Protein AF-A0A7L3HFJ6-F1 (afdb_monomer)

Mean predicted aligned error: 21.35 Å

Foldseek 3Di:
DVVVVVVVVVVVVVVVVPDDDDPPDDDDDDDDDDDDDDDDDDDDDDDPVVVVVVVVVVVVVVPDPDDDDDDPVVVVVVVVVVVVVVVVVVVVVVPPPCVPPPPPDPPDPDPDDVDPADWDADPQPRDTHHPVCVVVVLVVSLVVCCVVALQVSLLCQQVPVDPDPVLSVQLVVVVVVLVVCCVVCVVDCVSVDDDCPDPSCVVRQVVTPSSVSNCVSVPDDDDDDDDPDD

Structure (mmCIF, N/CA/C/O backbone):
data_AF-A0A7L3HFJ6-F1
#
_entry.id   AF-A0A7L3HFJ6-F1
#
loop_
_atom_site.group_PDB
_atom_site.id
_atom_site.type_symbol
_atom_site.label_atom_id
_atom_site.label_alt_id
_atom_site.label_comp_id
_atom_site.label_asym_id
_atom_site.label_entity_id
_atom_site.label_seq_id
_atom_site.pdbx_PDB_ins_code
_atom_site.Cartn_x
_atom_site.Cartn_y
_atom_site.Cartn_z
_atom_site.occupancy
_atom_site.B_iso_or_equiv
_atom_site.auth_seq_id
_atom_site.auth_comp_id
_atom_site.auth_asym_id
_atom_site.auth_atom_id
_atom_site.pdbx_PDB_model_num
ATOM 1 N N . MET A 1 1 ? -15.388 40.612 7.370 1.00 56.28 1 MET A N 1
ATOM 2 C CA . MET A 1 1 ? -14.838 40.812 8.735 1.00 56.28 1 MET A CA 1
ATOM 3 C C . MET A 1 1 ? -13.688 39.876 9.119 1.00 56.28 1 MET A C 1
ATOM 5 O O . MET A 1 1 ? -12.740 40.365 9.711 1.00 56.28 1 MET A O 1
ATOM 9 N N . ARG A 1 2 ? -13.690 38.569 8.796 1.00 65.19 2 ARG A N 1
ATOM 10 C CA . ARG A 1 2 ? -12.604 37.646 9.220 1.00 65.19 2 ARG A CA 1
ATOM 11 C C . ARG A 1 2 ? -11.197 38.012 8.710 1.00 65.19 2 ARG A C 1
ATOM 13 O O . ARG A 1 2 ? -10.230 37.793 9.428 1.00 65.19 2 ARG A O 1
ATOM 20 N N . LYS A 1 3 ? -11.095 38.602 7.513 1.00 72.69 3 LYS A N 1
ATOM 21 C CA . LYS A 1 3 ? -9.818 39.033 6.910 1.00 72.69 3 LYS A CA 1
ATOM 22 C C . LYS A 1 3 ? -9.154 40.191 7.677 1.00 72.69 3 LYS A C 1
ATOM 24 O O . LYS A 1 3 ? -7.954 40.157 7.902 1.00 72.69 3 LYS A O 1
ATOM 29 N N . PHE A 1 4 ? -9.953 41.119 8.206 1.00 75.06 4 PHE A N 1
ATOM 30 C CA . PHE A 1 4 ? -9.471 42.279 8.966 1.00 75.06 4 PHE A CA 1
ATOM 31 C C . PHE A 1 4 ? -8.759 41.877 10.272 1.00 75.06 4 PHE A C 1
ATOM 33 O O . PHE A 1 4 ? -7.686 42.372 10.599 1.00 75.06 4 PHE A O 1
ATOM 40 N N . PHE A 1 5 ? -9.305 40.894 10.995 1.00 75.94 5 PHE A N 1
ATOM 41 C CA . PHE A 1 5 ? -8.673 40.384 12.217 1.00 75.94 5 PHE A CA 1
ATOM 42 C C . PHE A 1 5 ? -7.403 39.563 11.952 1.00 75.94 5 PHE A C 1
ATOM 44 O O . PHE A 1 5 ? -6.566 39.436 12.846 1.00 75.94 5 PHE A O 1
ATOM 51 N N . GLN A 1 6 ? -7.252 38.986 10.756 1.00 78.62 6 GLN A N 1
ATOM 52 C CA . GLN A 1 6 ? -6.022 38.284 10.381 1.00 78.62 6 GLN A CA 1
ATOM 53 C C . GLN A 1 6 ? -4.886 39.271 10.100 1.00 78.62 6 GLN A C 1
ATOM 55 O O . GLN A 1 6 ? -3.777 39.043 10.577 1.00 78.62 6 GLN A O 1
ATOM 60 N N . GLU A 1 7 ? -5.172 40.387 9.426 1.00 80.38 7 GLU A N 1
ATOM 61 C CA . GLU A 1 7 ? -4.192 41.450 9.163 1.00 80.38 7 GLU A CA 1
ATOM 62 C C . GLU A 1 7 ? -3.684 42.095 10.458 1.00 80.38 7 GLU A C 1
ATOM 64 O O . GLU A 1 7 ? -2.474 42.195 10.654 1.00 80.38 7 GLU A O 1
ATOM 69 N N . ILE A 1 8 ? -4.573 42.406 11.410 1.00 82.19 8 ILE A N 1
ATOM 70 C CA . ILE A 1 8 ? -4.167 42.950 12.720 1.00 82.19 8 ILE A CA 1
ATOM 71 C C . ILE A 1 8 ? -3.274 41.960 13.479 1.00 82.19 8 ILE A C 1
ATOM 73 O O . ILE A 1 8 ? -2.266 42.352 14.064 1.00 82.19 8 ILE A O 1
ATOM 77 N N . LYS A 1 9 ? -3.607 40.661 13.463 1.00 80.12 9 LYS A N 1
ATOM 78 C CA . LYS A 1 9 ? -2.782 39.633 14.119 1.00 80.12 9 LYS A CA 1
ATOM 79 C C . LYS A 1 9 ? -1.409 39.479 13.465 1.00 80.12 9 LYS A C 1
ATOM 81 O O . LYS A 1 9 ? -0.457 39.157 14.171 1.00 80.12 9 LYS A O 1
ATOM 86 N N . ALA A 1 10 ? -1.301 39.662 12.152 1.00 77.19 10 ALA A N 1
ATOM 87 C CA . ALA A 1 10 ? -0.022 39.607 11.450 1.00 77.19 10 ALA A CA 1
ATOM 88 C C . ALA A 1 10 ? 0.851 40.829 11.779 1.00 77.19 10 ALA A C 1
ATOM 90 O O . ALA A 1 10 ? 2.028 40.664 12.098 1.00 77.19 10 ALA A O 1
ATOM 91 N N . ASP A 1 11 ? 0.259 42.024 11.799 1.00 74.69 11 ASP A N 1
ATOM 92 C CA . ASP A 1 11 ? 0.967 43.277 12.080 1.00 74.69 11 ASP A CA 1
ATOM 93 C C . ASP A 1 11 ? 1.468 43.352 13.536 1.00 74.69 11 ASP A C 1
ATOM 95 O O . ASP A 1 11 ? 2.583 43.799 13.810 1.00 74.69 11 ASP A O 1
ATOM 99 N N . LEU A 1 12 ? 0.695 42.809 14.486 1.00 75.38 12 LEU A N 1
ATOM 100 C CA . LEU A 1 12 ? 1.106 42.708 15.891 1.00 75.38 12 LEU A CA 1
ATOM 101 C C . LEU A 1 12 ? 2.298 41.752 16.066 1.00 75.38 12 LEU A C 1
ATOM 103 O O . LEU A 1 12 ? 3.242 42.073 16.782 1.00 75.38 12 LEU A O 1
ATOM 107 N N . LYS A 1 13 ? 2.308 40.616 15.352 1.00 75.25 13 LYS A N 1
ATOM 108 C CA . LYS A 1 13 ? 3.432 39.661 15.372 1.00 75.25 13 LYS A CA 1
ATOM 109 C C . LYS A 1 13 ? 4.703 40.247 14.759 1.00 75.25 13 LYS A C 1
ATOM 111 O O . LYS A 1 13 ? 5.782 40.019 15.297 1.00 75.25 13 LYS A O 1
ATOM 116 N N . PHE A 1 14 ? 4.583 41.016 13.676 1.00 68.25 14 PHE A N 1
ATOM 117 C CA . PHE A 1 14 ? 5.729 41.674 13.044 1.00 68.25 14 PHE A CA 1
ATOM 118 C C . PHE A 1 14 ? 6.353 42.743 13.946 1.00 68.25 14 PHE A C 1
ATOM 120 O O . PHE A 1 14 ? 7.574 42.831 14.032 1.00 68.25 14 PHE A O 1
ATOM 127 N N . LYS A 1 15 ? 5.536 43.510 14.680 1.00 72.19 15 LYS A N 1
ATOM 128 C CA . LYS A 1 15 ? 6.034 44.519 15.629 1.00 72.19 15 LYS A CA 1
ATOM 129 C C . LYS A 1 15 ? 6.697 43.903 16.863 1.00 72.19 15 LYS A C 1
ATOM 131 O O . LYS A 1 15 ? 7.692 44.440 17.339 1.00 72.19 15 LYS A O 1
ATOM 136 N N . THR A 1 16 ? 6.194 42.773 17.367 1.00 71.12 16 THR A N 1
ATOM 137 C CA . THR A 1 16 ? 6.813 42.062 18.503 1.00 71.12 16 THR A CA 1
ATOM 138 C C . THR A 1 16 ? 8.133 41.379 18.129 1.00 71.12 16 THR A C 1
ATOM 140 O O . THR A 1 16 ? 8.990 41.210 18.990 1.00 71.12 16 THR A O 1
ATOM 143 N N . ALA A 1 17 ? 8.328 41.011 16.859 1.00 65.88 17 ALA A N 1
ATOM 144 C CA . ALA A 1 17 ? 9.508 40.276 16.399 1.00 65.88 17 ALA A CA 1
ATOM 145 C C . ALA A 1 17 ? 10.802 41.117 16.293 1.00 65.88 17 ALA A C 1
ATOM 147 O O . ALA A 1 17 ? 11.862 40.557 16.024 1.00 65.88 17 ALA A O 1
ATOM 148 N N . GLY A 1 18 ? 10.742 42.430 16.545 1.00 71.81 18 GLY A N 1
ATOM 149 C CA . GLY A 1 18 ? 11.903 43.323 16.467 1.00 71.81 18 GLY A CA 1
ATOM 150 C C . GLY A 1 18 ? 12.341 43.634 15.024 1.00 71.81 18 GLY A C 1
ATOM 151 O O . G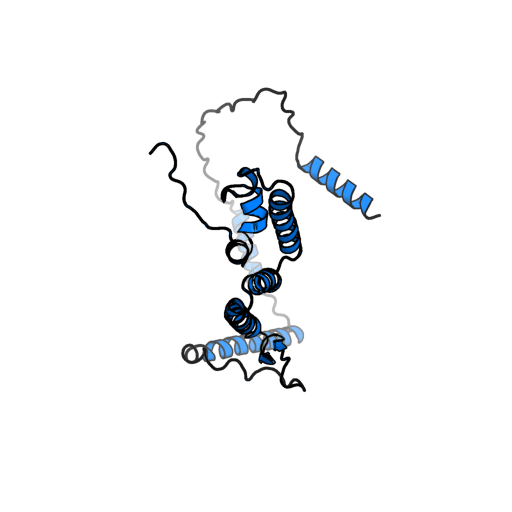LY A 1 18 ? 11.856 43.018 14.073 1.00 71.81 18 GLY A O 1
ATOM 152 N N . PRO A 1 19 ? 13.216 44.636 14.817 1.00 71.94 19 PRO A N 1
ATOM 153 C CA . PRO A 1 19 ? 13.635 45.039 13.476 1.00 71.94 19 PRO A CA 1
ATOM 154 C C . PRO A 1 19 ? 14.432 43.914 12.798 1.00 71.94 19 PRO A C 1
ATOM 156 O O . PRO A 1 19 ? 15.469 43.483 13.296 1.00 71.94 19 PRO A O 1
ATOM 159 N N . GLY A 1 20 ? 13.925 43.427 11.662 1.00 63.88 20 GLY A N 1
ATOM 160 C CA . GLY A 1 20 ? 14.527 42.326 10.910 1.00 63.88 20 GLY A CA 1
ATOM 161 C C . GLY A 1 20 ? 15.884 42.687 10.302 1.00 63.88 20 GLY A C 1
ATOM 162 O O . GLY A 1 20 ? 16.063 43.764 9.735 1.00 63.88 20 GLY A O 1
ATOM 163 N N . GLN A 1 21 ? 16.827 41.752 10.388 1.00 65.88 21 GLN A N 1
ATOM 164 C CA . GLN A 1 21 ? 18.178 41.868 9.844 1.00 65.88 21 GLN A CA 1
ATOM 165 C C . GLN A 1 21 ? 18.215 41.355 8.396 1.00 65.88 21 GLN A C 1
ATOM 167 O O . GLN A 1 21 ? 17.748 40.253 8.107 1.00 65.88 21 GLN A O 1
ATOM 172 N N . LYS A 1 22 ? 18.744 42.158 7.464 1.00 67.00 22 LYS A N 1
ATOM 173 C CA . LYS A 1 22 ? 18.873 41.790 6.043 1.00 67.00 22 LYS A CA 1
ATOM 174 C C . LYS A 1 22 ? 20.203 41.065 5.804 1.00 67.00 22 LYS A C 1
ATOM 176 O O . LYS A 1 22 ? 21.230 41.465 6.339 1.00 67.00 22 LYS A O 1
ATOM 181 N N . LEU A 1 23 ? 20.195 40.039 4.950 1.00 54.91 23 LEU A N 1
ATOM 182 C CA . LEU A 1 23 ? 21.342 39.163 4.630 1.00 54.91 23 LEU A CA 1
ATOM 183 C C . LEU A 1 23 ? 22.520 39.851 3.897 1.00 54.91 23 LEU A C 1
ATOM 185 O O . LEU A 1 23 ? 23.450 39.177 3.468 1.00 54.91 23 LEU A O 1
ATOM 189 N N . SER A 1 24 ? 22.492 41.175 3.740 1.00 53.16 24 SER A N 1
ATOM 190 C CA . SER A 1 24 ? 23.540 41.978 3.097 1.00 53.16 24 SER A CA 1
ATOM 191 C C . SER A 1 24 ? 24.430 42.743 4.089 1.00 53.16 24 SER A C 1
ATOM 193 O O . SER A 1 24 ? 25.261 43.538 3.659 1.00 53.16 24 SER A O 1
ATOM 195 N N . GLU A 1 25 ? 24.275 42.534 5.400 1.00 50.72 25 GLU A N 1
ATOM 196 C CA . GLU A 1 25 ? 25.129 43.153 6.424 1.00 50.72 25 GLU A CA 1
ATOM 197 C C . GLU A 1 25 ? 26.132 42.136 7.006 1.00 50.72 25 GLU A C 1
ATOM 199 O O . GLU A 1 25 ? 25.727 41.038 7.399 1.00 50.72 25 GLU A O 1
ATOM 204 N N . PRO A 1 26 ? 27.439 42.460 7.093 1.00 49.97 26 PRO A N 1
ATOM 205 C CA . PRO A 1 26 ? 28.424 41.559 7.678 1.00 49.97 26 PRO A CA 1
ATOM 206 C C . PRO A 1 26 ? 28.238 41.429 9.198 1.00 49.97 26 PRO A C 1
ATOM 208 O O . PRO A 1 26 ? 28.070 42.411 9.922 1.00 49.97 26 PRO A O 1
ATOM 211 N N . SER A 1 27 ? 28.294 40.179 9.664 1.00 46.06 27 SER A N 1
ATOM 212 C CA . SER A 1 27 ? 28.157 39.741 11.057 1.00 46.06 27 SER A CA 1
ATOM 213 C C . SER A 1 27 ? 29.002 40.571 12.034 1.00 46.06 27 SER A C 1
ATOM 215 O O . SER A 1 27 ? 30.229 40.632 11.933 1.00 46.06 27 SER A O 1
ATOM 217 N N . ARG A 1 28 ? 28.345 41.208 13.011 1.00 48.66 28 ARG A N 1
ATOM 218 C CA . ARG A 1 28 ? 29.009 41.944 14.093 1.00 48.66 28 ARG A CA 1
ATOM 219 C C . ARG A 1 28 ? 29.502 40.939 15.136 1.00 48.66 28 ARG A C 1
ATOM 221 O O . ARG A 1 28 ? 28.704 40.355 15.863 1.00 48.66 28 ARG A O 1
ATOM 228 N N . ALA A 1 29 ? 30.818 40.747 15.193 1.00 44.41 29 ALA A N 1
ATOM 229 C CA . ALA A 1 29 ? 31.479 39.848 16.135 1.00 44.41 29 ALA A CA 1
ATOM 230 C C . ALA A 1 29 ? 31.168 40.206 17.610 1.00 44.41 29 ALA A C 1
ATOM 232 O O . ALA A 1 29 ? 31.110 41.399 17.947 1.00 44.41 29 ALA A O 1
ATOM 233 N N . PRO A 1 30 ? 31.012 39.216 18.512 1.00 41.22 30 PRO A N 1
ATOM 234 C CA . PRO A 1 30 ? 30.841 39.464 19.940 1.00 41.22 30 PRO A CA 1
ATOM 235 C C . PRO A 1 30 ? 32.135 40.026 20.538 1.00 41.22 30 PRO A C 1
ATOM 237 O O . PRO A 1 30 ? 33.178 39.379 20.508 1.00 41.22 30 PRO A O 1
ATOM 240 N N . LYS A 1 31 ? 32.074 41.238 21.100 1.00 42.19 31 LYS A N 1
ATOM 241 C CA . LYS A 1 31 ? 33.132 41.758 21.973 1.00 42.19 31 LYS A CA 1
ATOM 242 C C . LYS A 1 31 ? 32.921 41.202 23.379 1.00 42.19 31 LYS A C 1
ATOM 244 O O . LYS A 1 31 ? 31.983 41.613 24.063 1.00 42.19 31 LYS A O 1
ATOM 249 N N . GLU A 1 32 ? 33.809 40.307 23.800 1.00 36.69 32 GLU A N 1
ATOM 250 C CA . GLU A 1 32 ? 34.038 39.995 25.210 1.00 36.69 32 GLU A CA 1
ATOM 251 C C . GLU A 1 32 ? 34.361 41.289 25.968 1.00 36.69 32 GLU A C 1
ATOM 253 O O . GLU A 1 32 ? 35.222 42.074 25.561 1.00 36.69 32 GLU A O 1
ATOM 258 N N . LYS A 1 33 ? 33.647 41.535 27.069 1.00 45.81 33 LYS A N 1
ATOM 259 C CA . LYS A 1 33 ? 34.043 42.528 28.069 1.00 45.81 33 LYS A CA 1
ATOM 260 C C . LYS A 1 33 ? 34.629 41.791 29.276 1.00 45.81 33 LYS A C 1
ATOM 262 O O . LYS A 1 33 ? 34.007 40.832 29.735 1.00 45.81 33 LYS A O 1
ATOM 267 N N . PRO A 1 34 ? 35.786 42.227 29.799 1.00 41.53 34 PRO A N 1
ATOM 268 C CA . PRO A 1 34 ? 36.444 41.578 30.922 1.00 41.53 34 PRO A CA 1
ATOM 269 C C . PRO A 1 34 ? 35.691 41.776 32.244 1.00 41.53 34 PRO A C 1
ATOM 271 O O . PRO A 1 34 ? 35.031 42.789 32.484 1.00 41.53 34 PRO A O 1
ATOM 274 N N . LYS A 1 35 ? 35.829 40.756 33.092 1.00 37.03 35 LYS A N 1
ATOM 275 C CA . LYS A 1 35 ? 35.344 40.620 34.469 1.00 37.03 35 LYS A CA 1
ATOM 276 C C . LYS A 1 35 ? 35.913 41.754 35.336 1.00 37.03 35 LYS A C 1
ATOM 278 O O . LYS A 1 35 ? 37.128 41.866 35.461 1.00 37.03 35 LYS A O 1
ATOM 283 N N . ALA A 1 36 ? 35.047 42.564 35.943 1.00 41.03 36 ALA A N 1
ATOM 284 C CA . ALA A 1 36 ? 35.421 43.489 37.010 1.00 41.03 36 ALA A CA 1
ATOM 285 C C . ALA A 1 36 ? 34.840 42.976 38.334 1.00 41.03 36 ALA A C 1
ATOM 287 O O . ALA A 1 36 ? 33.625 42.833 38.477 1.00 41.03 36 ALA A O 1
ATOM 288 N N . GLU A 1 37 ? 35.728 42.671 39.277 1.00 38.53 37 GLU A N 1
ATOM 289 C CA . GLU A 1 37 ? 35.411 42.421 40.679 1.00 38.53 37 GLU A CA 1
ATOM 290 C C . GLU A 1 37 ? 34.931 43.720 41.339 1.00 38.53 37 GLU A C 1
ATOM 292 O O . GLU A 1 37 ? 35.638 44.725 41.333 1.00 38.53 37 GLU A O 1
ATOM 297 N N . LEU A 1 38 ? 33.750 43.698 41.960 1.00 45.59 38 LEU A N 1
ATOM 298 C CA . LEU A 1 38 ? 33.406 44.644 43.019 1.00 45.59 38 LEU A CA 1
ATOM 299 C C . LEU A 1 38 ? 32.695 43.902 44.154 1.00 45.59 38 LEU A C 1
ATOM 301 O O . LEU A 1 38 ? 31.693 43.218 43.953 1.00 45.59 38 LEU A O 1
ATOM 305 N N . ALA A 1 39 ? 33.277 44.032 45.344 1.00 48.56 39 ALA A N 1
ATOM 306 C CA . ALA A 1 39 ? 32.911 43.351 46.576 1.00 48.56 39 ALA A CA 1
ATOM 307 C C . ALA A 1 39 ? 31.452 43.608 47.025 1.00 48.56 39 ALA A C 1
ATOM 309 O O . ALA A 1 39 ? 30.926 44.710 46.829 1.00 48.56 39 ALA A O 1
ATOM 310 N N . PRO A 1 40 ? 30.795 42.635 47.687 1.00 47.34 40 PRO A N 1
ATOM 311 C CA . PRO A 1 40 ? 29.456 42.818 48.238 1.00 47.34 40 PRO A CA 1
ATOM 312 C C . PRO A 1 40 ? 29.491 43.734 49.471 1.00 47.34 40 PRO A C 1
ATOM 314 O O . PRO A 1 40 ? 30.107 43.414 50.487 1.00 47.34 40 PRO A O 1
ATOM 317 N N . LYS A 1 41 ? 28.795 44.877 49.404 1.00 56.72 41 LYS A N 1
ATOM 318 C CA . LYS A 1 41 ? 28.540 45.732 50.575 1.00 56.72 41 LYS A CA 1
ATOM 319 C C . LYS A 1 41 ? 27.590 45.015 51.555 1.00 56.72 41 LYS A C 1
ATOM 321 O O . LYS A 1 41 ? 26.546 44.525 51.114 1.00 56.72 41 LYS A O 1
ATOM 326 N N . PRO A 1 42 ? 27.900 44.964 52.863 1.00 56.84 42 PRO A N 1
ATOM 327 C CA . PRO A 1 42 ? 27.036 44.338 53.862 1.00 56.84 42 PRO A CA 1
ATOM 328 C C . PRO A 1 42 ? 25.715 45.108 54.024 1.00 56.84 42 PRO A C 1
ATOM 330 O O . PRO A 1 42 ? 25.690 46.339 54.067 1.00 56.84 42 PRO A O 1
ATOM 333 N N . ARG A 1 43 ? 24.603 44.364 54.086 1.00 56.72 43 ARG A N 1
ATOM 334 C CA . ARG A 1 43 ? 23.239 44.889 54.257 1.00 56.72 43 ARG A CA 1
ATOM 335 C C . ARG A 1 43 ? 23.078 45.436 55.681 1.00 56.72 43 ARG A C 1
ATOM 337 O O . ARG A 1 43 ? 23.364 44.724 56.638 1.00 56.72 43 ARG A O 1
ATOM 344 N N . GLN A 1 44 ? 22.632 46.685 55.814 1.00 64.12 44 GLN A N 1
ATOM 345 C CA . GLN A 1 44 ? 22.335 47.304 57.111 1.00 64.12 44 GLN A CA 1
ATOM 346 C C . GLN A 1 44 ? 21.122 46.623 57.764 1.00 64.12 44 GLN A C 1
ATOM 348 O O . GLN A 1 44 ? 20.150 46.293 57.082 1.00 64.12 44 GLN A O 1
ATOM 353 N N . ALA A 1 45 ? 21.199 46.391 59.075 1.00 65.75 45 ALA A N 1
ATOM 354 C CA . ALA A 1 45 ? 20.115 45.797 59.848 1.00 65.75 45 ALA A CA 1
ATOM 355 C C . ALA A 1 45 ? 18.900 46.750 59.924 1.00 65.75 45 ALA A C 1
ATOM 357 O O . ALA A 1 45 ? 19.086 47.968 59.941 1.00 65.75 45 ALA A O 1
ATOM 358 N N . PRO A 1 46 ? 17.663 46.216 59.959 1.00 66.38 46 PRO A N 1
ATOM 359 C CA . PRO A 1 46 ? 16.445 47.018 60.009 1.00 66.38 46 PRO A CA 1
ATOM 360 C C . PRO A 1 46 ? 16.400 47.886 61.271 1.00 66.38 46 PRO A C 1
ATOM 362 O O . PRO A 1 46 ? 16.630 47.399 62.378 1.00 66.38 46 PRO A O 1
ATOM 365 N N . THR A 1 47 ? 16.094 49.167 61.076 1.00 72.81 47 THR A N 1
ATOM 366 C CA . THR A 1 47 ? 16.019 50.208 62.106 1.00 72.81 47 THR A CA 1
ATOM 367 C C . THR A 1 47 ? 14.961 49.882 63.167 1.00 72.81 47 THR A C 1
ATOM 369 O O . THR A 1 47 ? 13.953 49.242 62.872 1.00 72.81 47 THR A O 1
ATOM 372 N N . ASP A 1 48 ? 15.169 50.356 64.397 1.00 72.38 48 ASP A N 1
ATOM 373 C CA . ASP A 1 48 ? 14.330 50.100 65.589 1.00 72.38 48 ASP A CA 1
ATOM 374 C C . ASP A 1 48 ? 12.826 50.374 65.341 1.00 72.38 48 ASP A C 1
ATOM 376 O O . ASP A 1 48 ? 11.932 49.636 65.755 1.00 72.38 48 ASP A O 1
ATOM 380 N N . GLU A 1 49 ? 12.534 51.383 64.521 1.00 71.31 49 GLU A N 1
ATOM 381 C CA . GLU A 1 49 ? 11.176 51.751 64.120 1.00 71.31 49 GLU A CA 1
ATOM 382 C C . GLU A 1 49 ? 10.485 50.681 63.252 1.00 71.31 49 GLU A C 1
ATOM 384 O O . GLU A 1 49 ? 9.297 50.402 63.432 1.00 71.31 49 GLU A O 1
ATOM 389 N N . ALA A 1 50 ? 11.235 50.004 62.375 1.00 73.81 50 ALA A N 1
ATOM 390 C CA . ALA A 1 50 ? 10.722 48.903 61.561 1.00 73.81 50 ALA A CA 1
ATOM 391 C C . ALA A 1 50 ? 10.424 47.657 62.411 1.00 73.81 50 ALA A C 1
ATOM 393 O O . ALA A 1 50 ? 9.442 46.958 62.159 1.00 73.81 50 ALA A O 1
ATOM 394 N N . GLN A 1 51 ? 11.221 47.404 63.455 1.00 77.25 51 GLN A N 1
ATOM 395 C CA . GLN A 1 51 ? 10.966 46.310 64.397 1.00 77.25 51 GLN A CA 1
ATOM 396 C C . GLN A 1 51 ? 9.747 46.602 65.276 1.00 77.25 51 GLN A C 1
ATOM 398 O O . GLN A 1 51 ? 8.898 45.729 65.466 1.00 77.25 51 GLN A O 1
ATOM 403 N N . ARG A 1 52 ? 9.592 47.848 65.741 1.00 80.44 52 ARG A N 1
ATOM 404 C CA . ARG A 1 52 ? 8.420 48.273 66.517 1.00 80.44 52 ARG A CA 1
ATOM 405 C C . ARG A 1 52 ? 7.130 48.212 65.695 1.00 80.44 52 ARG A C 1
ATOM 407 O O . ARG A 1 52 ? 6.106 47.755 66.203 1.00 80.44 52 ARG A O 1
ATOM 414 N N . ALA A 1 53 ? 7.177 48.608 64.422 1.00 76.12 53 ALA A N 1
ATOM 415 C CA . ALA A 1 53 ? 6.046 48.475 63.505 1.00 76.12 53 ALA A CA 1
ATOM 416 C C . ALA A 1 53 ? 5.696 47.001 63.228 1.00 76.12 53 ALA A C 1
ATOM 418 O O . ALA A 1 53 ? 4.517 46.644 63.222 1.00 76.12 53 ALA A O 1
ATOM 419 N N . ALA A 1 54 ? 6.701 46.133 63.064 1.00 74.81 54 ALA A N 1
ATOM 420 C CA . ALA A 1 54 ? 6.491 44.695 62.896 1.00 74.81 54 ALA A CA 1
ATOM 421 C C . ALA A 1 54 ? 5.852 44.055 64.143 1.00 74.81 54 ALA A C 1
ATOM 423 O O . ALA A 1 54 ? 4.886 43.302 64.018 1.00 74.81 54 ALA A O 1
ATOM 424 N N . ALA A 1 55 ? 6.313 44.415 65.346 1.00 75.75 55 ALA A N 1
ATOM 425 C CA . ALA A 1 55 ? 5.725 43.952 66.603 1.00 75.75 55 ALA A CA 1
ATOM 426 C C . ALA A 1 55 ? 4.268 44.426 66.773 1.00 75.75 55 ALA A C 1
ATOM 428 O O . ALA A 1 55 ? 3.396 43.643 67.150 1.00 75.75 55 ALA A O 1
ATOM 429 N N . ALA A 1 56 ? 3.968 45.681 66.419 1.00 76.00 56 ALA A N 1
ATOM 430 C CA . ALA A 1 56 ? 2.602 46.206 66.446 1.00 76.00 56 ALA A CA 1
ATOM 431 C C . ALA A 1 56 ? 1.677 45.529 65.412 1.00 76.00 56 ALA A C 1
ATOM 433 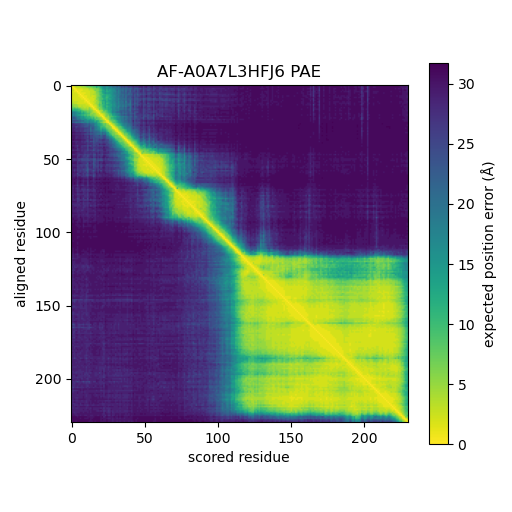O O . ALA A 1 56 ? 0.489 45.337 65.678 1.00 76.00 56 ALA A O 1
ATOM 434 N N . ALA A 1 57 ? 2.201 45.145 64.242 1.00 72.94 57 ALA A N 1
ATOM 435 C CA . ALA A 1 57 ? 1.451 44.399 63.231 1.00 72.94 57 ALA A CA 1
ATOM 436 C C . ALA A 1 57 ? 1.117 42.971 63.694 1.00 72.94 57 ALA A C 1
ATOM 438 O O . ALA A 1 57 ? -0.009 42.516 63.487 1.00 72.94 57 ALA A O 1
ATOM 439 N N . LEU A 1 58 ? 2.047 42.295 64.378 1.00 76.12 58 LEU A N 1
ATOM 440 C CA . LEU A 1 58 ? 1.790 40.981 64.976 1.00 76.12 58 LEU A CA 1
ATOM 441 C C . LEU A 1 58 ? 0.734 41.058 66.088 1.00 76.12 58 LEU A C 1
ATOM 443 O O . LEU A 1 58 ? -0.204 40.263 66.089 1.00 76.12 58 LEU A O 1
ATOM 447 N N . ALA A 1 59 ? 0.787 42.082 66.946 1.00 73.44 59 ALA A N 1
ATOM 448 C CA . ALA A 1 59 ? -0.216 42.286 67.996 1.00 73.44 59 ALA A CA 1
ATOM 449 C C . ALA A 1 59 ? -1.639 42.533 67.443 1.00 73.44 59 ALA A C 1
ATOM 451 O O . ALA A 1 59 ? -2.634 42.195 68.086 1.00 73.44 59 ALA A O 1
ATOM 452 N N . ARG A 1 60 ? -1.758 43.080 66.223 1.00 64.25 60 ARG A N 1
ATOM 453 C CA . ARG A 1 60 ? -3.048 43.231 65.522 1.00 64.25 60 ARG A CA 1
ATOM 454 C C . ARG A 1 60 ? -3.580 41.921 64.936 1.00 64.25 60 ARG A C 1
ATOM 456 O O . ARG A 1 60 ? -4.792 41.794 64.796 1.00 64.25 60 ARG A O 1
ATOM 463 N N . LEU A 1 61 ? -2.714 40.965 64.598 1.00 60.81 61 LEU A N 1
ATOM 464 C CA . LEU A 1 61 ? -3.130 39.636 64.134 1.00 60.81 61 LEU A CA 1
ATOM 465 C C . LEU A 1 61 ? -3.572 38.731 65.294 1.00 60.81 61 LEU A C 1
ATOM 467 O O . LEU A 1 61 ? -4.460 37.900 65.104 1.00 60.81 61 LEU A O 1
ATOM 471 N N . GLU A 1 62 ? -2.997 38.903 66.489 1.00 64.81 62 GLU A N 1
ATOM 472 C CA . GLU A 1 62 ? -3.350 38.100 67.671 1.00 64.81 62 GLU A CA 1
ATOM 473 C C . GLU A 1 62 ? -4.661 38.533 68.346 1.00 64.81 62 GLU A C 1
ATOM 475 O O . GLU A 1 62 ? -5.385 37.693 68.886 1.00 64.81 62 GLU A O 1
ATOM 480 N N . LEU A 1 63 ? -5.049 39.809 68.251 1.00 55.66 63 LEU A N 1
ATOM 481 C CA . LEU A 1 63 ? -6.366 40.274 68.701 1.00 55.66 63 LEU A CA 1
ATOM 482 C C . LEU A 1 63 ? -7.427 40.035 67.620 1.00 55.66 63 LEU A C 1
ATOM 484 O O . LEU A 1 63 ? -7.944 40.951 66.983 1.00 55.66 63 LEU A O 1
ATOM 488 N N . LYS A 1 64 ? -7.777 38.763 67.430 1.00 52.44 64 LYS A N 1
ATOM 489 C CA . LYS A 1 64 ? -8.915 38.340 66.611 1.00 52.44 64 LYS A CA 1
ATOM 490 C C . LYS A 1 64 ? -10.206 38.967 67.174 1.00 52.44 64 LYS A C 1
ATOM 492 O O . LYS A 1 64 ? -10.549 38.678 68.325 1.00 52.44 64 LYS A O 1
ATOM 497 N N . PRO A 1 65 ? -10.967 39.782 66.418 1.00 48.31 65 PRO A N 1
ATOM 498 C CA . PRO A 1 65 ? -12.281 40.211 66.873 1.00 48.31 65 PRO A CA 1
ATOM 499 C C . PRO A 1 65 ? -13.182 38.976 67.001 1.00 48.31 65 PRO A C 1
ATOM 501 O O . PRO A 1 65 ? -13.410 38.244 66.035 1.00 48.31 65 PRO A O 1
ATOM 504 N N . LYS A 1 66 ? -13.689 38.722 68.213 1.00 53.88 66 LYS A N 1
ATOM 505 C CA . LYS A 1 66 ? -14.785 37.775 68.431 1.00 53.88 66 LYS A CA 1
ATOM 506 C C . LYS A 1 66 ? -16.006 38.294 67.670 1.00 53.88 66 LYS A C 1
ATOM 508 O O . LYS A 1 66 ? -16.573 39.312 68.051 1.00 53.88 66 LYS A O 1
ATOM 513 N N . GLY A 1 67 ? -16.423 37.593 66.618 1.00 47.12 67 GLY A N 1
ATOM 514 C CA . GLY A 1 67 ? -17.694 37.895 65.965 1.00 47.12 67 GLY A CA 1
ATOM 515 C C . GLY A 1 67 ? -17.931 37.177 64.644 1.00 47.12 67 GLY A C 1
ATOM 516 O O . GLY A 1 67 ? -17.592 37.711 63.596 1.00 47.12 67 GLY A O 1
ATOM 517 N N . LYS A 1 68 ? -18.580 36.011 64.707 1.00 49.91 68 LYS A N 1
ATOM 518 C CA . LYS A 1 68 ? -19.894 35.699 64.100 1.00 49.91 68 LYS A CA 1
ATOM 519 C C . LYS A 1 68 ? -20.039 34.184 63.968 1.00 49.91 68 LYS A C 1
ATOM 521 O O . LYS A 1 68 ? -19.101 33.500 63.573 1.00 49.91 68 LYS A O 1
ATOM 526 N N . ALA A 1 69 ? -21.213 33.673 64.337 1.00 56.78 69 ALA A N 1
ATOM 527 C CA . ALA A 1 69 ? -21.594 32.296 64.049 1.00 56.78 69 ALA A CA 1
ATOM 528 C C . ALA A 1 69 ? -21.400 32.020 62.544 1.00 56.78 69 ALA A C 1
ATOM 530 O O . ALA A 1 69 ? -21.652 32.932 61.746 1.00 56.78 69 ALA A O 1
ATOM 531 N N . PRO A 1 70 ? -20.933 30.819 62.154 1.00 50.59 70 PRO A N 1
ATOM 532 C CA . PRO A 1 70 ? -20.694 30.504 60.754 1.00 50.59 70 PRO A CA 1
ATOM 533 C C . PRO A 1 70 ? -21.984 30.732 59.970 1.00 50.59 70 PRO A C 1
ATOM 535 O O . PRO A 1 70 ? -23.050 30.227 60.330 1.00 50.59 70 PRO A O 1
ATOM 538 N N . SER A 1 71 ? -21.880 31.533 58.912 1.00 68.12 71 SER A N 1
ATOM 539 C CA . SER A 1 71 ? -22.960 31.695 57.945 1.00 68.12 71 SER A CA 1
ATOM 540 C C . SER A 1 71 ? -23.355 30.308 57.434 1.00 68.12 71 SER A C 1
ATOM 542 O O . SER A 1 71 ? -22.482 29.466 57.211 1.00 68.12 71 SER A O 1
ATOM 544 N N . SER A 1 72 ? -24.651 30.056 57.236 1.00 64.88 72 SER A N 1
ATOM 545 C CA . SER A 1 72 ? -25.176 28.758 56.780 1.00 64.88 72 SER A CA 1
ATOM 546 C C . SER A 1 72 ? -24.434 28.215 55.550 1.00 64.88 72 SER A C 1
ATOM 548 O O . SER A 1 72 ? -24.239 27.011 55.426 1.00 64.88 72 SER A O 1
ATOM 550 N N . GLN A 1 73 ? -23.913 29.095 54.690 1.00 65.62 73 GLN A N 1
ATOM 551 C CA . GLN A 1 73 ? -23.073 28.726 53.550 1.00 65.62 73 GLN A CA 1
ATOM 552 C C . GLN A 1 73 ? -21.720 28.091 53.912 1.00 65.62 73 GLN A C 1
ATOM 554 O O . GLN A 1 73 ? -21.253 27.228 53.175 1.00 65.62 73 GLN A O 1
ATOM 559 N N . GLU A 1 74 ? -21.062 28.492 55.000 1.00 69.12 74 GLU A N 1
ATOM 560 C CA . GLU A 1 74 ? -19.786 27.893 55.425 1.00 69.12 74 GLU A CA 1
ATOM 561 C C . GLU A 1 74 ? -19.992 26.521 56.067 1.00 69.12 74 GLU A C 1
ATOM 563 O O . GLU A 1 74 ? -19.199 25.611 55.829 1.00 69.12 74 GLU A O 1
ATOM 568 N N . ALA A 1 75 ? -21.092 26.341 56.806 1.00 73.31 75 ALA A N 1
ATOM 569 C CA . ALA A 1 75 ? -21.494 25.033 57.316 1.00 73.31 75 ALA A CA 1
ATOM 570 C C . ALA A 1 75 ? -21.778 24.053 56.163 1.00 73.31 75 ALA A C 1
ATOM 572 O O . ALA A 1 75 ? -21.254 22.940 56.165 1.00 73.31 75 ALA A O 1
ATOM 573 N N . ILE A 1 76 ? -22.504 24.502 55.131 1.00 74.31 76 ILE A N 1
ATOM 574 C CA . ILE A 1 76 ? -22.790 23.702 53.929 1.00 74.31 76 ILE A CA 1
ATOM 575 C C . ILE A 1 76 ? -21.496 23.358 53.177 1.00 74.31 76 ILE A C 1
ATOM 577 O O . ILE A 1 76 ? -21.273 22.200 52.837 1.00 74.31 76 ILE A O 1
ATOM 581 N N . LYS A 1 77 ? -20.594 24.327 52.962 1.00 75.75 77 LYS A N 1
ATOM 582 C CA . LYS A 1 77 ? -19.306 24.075 52.286 1.00 75.75 77 LYS A CA 1
ATOM 583 C C . LYS A 1 77 ? -18.431 23.083 53.048 1.00 75.75 77 LYS A C 1
ATOM 585 O O . LYS A 1 77 ? -17.804 22.229 52.426 1.00 75.75 77 LYS A O 1
ATOM 590 N N . ASN A 1 78 ? -18.388 23.180 54.375 1.00 76.94 78 ASN A N 1
ATOM 591 C CA . ASN A 1 78 ? -17.613 22.255 55.196 1.00 76.94 78 ASN A CA 1
ATOM 592 C C . ASN A 1 78 ? -18.213 20.849 55.194 1.00 76.94 78 ASN A C 1
ATOM 594 O O . ASN A 1 78 ? -17.456 19.881 55.179 1.00 76.94 78 ASN A O 1
ATOM 598 N N . GLN A 1 79 ? -19.541 20.727 55.157 1.00 76.56 79 GLN A N 1
ATOM 599 C CA . GLN A 1 79 ? -20.201 19.431 55.054 1.00 76.56 79 GLN A CA 1
ATOM 600 C C . GLN A 1 79 ? -19.936 18.766 53.699 1.00 76.56 79 GLN A C 1
ATOM 602 O O . GLN A 1 79 ? -19.442 17.644 53.677 1.00 76.56 79 GLN A O 1
ATOM 607 N N . VAL A 1 80 ? -20.104 19.497 52.591 1.00 83.31 80 VAL A N 1
ATOM 608 C CA . VAL A 1 80 ? -19.792 18.997 51.238 1.00 83.31 80 VAL A CA 1
ATOM 609 C C . VAL A 1 80 ? -18.322 18.594 51.121 1.00 83.31 80 VAL A C 1
ATOM 611 O O . VAL A 1 80 ? -17.998 17.541 50.582 1.00 83.31 80 VAL A O 1
ATOM 614 N N . ARG A 1 81 ? -17.400 19.399 51.665 1.00 78.75 81 ARG A N 1
ATOM 615 C CA . ARG A 1 81 ? -15.967 19.077 51.633 1.00 78.75 81 ARG A CA 1
ATOM 616 C C . ARG A 1 81 ? -15.633 17.839 52.469 1.00 78.75 81 ARG A C 1
ATOM 618 O O . ARG A 1 81 ? -14.749 17.078 52.086 1.00 78.75 81 ARG A O 1
ATOM 625 N N . LYS A 1 82 ? -16.319 17.642 53.597 1.00 79.62 82 LYS A N 1
ATOM 626 C CA . LYS A 1 82 ? -16.145 16.468 54.459 1.00 79.62 82 LYS A CA 1
ATOM 627 C C . LYS A 1 82 ? -16.687 15.199 53.797 1.00 79.62 82 LYS A C 1
ATOM 629 O O . LYS A 1 82 ? -16.030 14.170 53.891 1.00 79.62 82 LYS A O 1
ATOM 634 N N . GLU A 1 83 ? -17.825 15.284 53.110 1.00 73.31 83 GLU A N 1
ATOM 635 C CA . GLU A 1 83 ? -18.398 14.176 52.333 1.00 73.31 83 GLU A CA 1
ATOM 636 C C . GLU A 1 83 ? -17.481 13.790 51.164 1.00 73.31 83 GLU A C 1
ATOM 638 O O . GLU A 1 83 ? -17.090 12.632 51.060 1.00 73.31 83 GLU A O 1
ATOM 643 N N . LEU A 1 84 ? -17.001 14.769 50.388 1.00 71.56 84 LEU A N 1
ATOM 644 C CA . LEU A 1 84 ? -16.088 14.528 49.264 1.00 71.56 84 LEU A CA 1
ATOM 645 C C . LEU A 1 84 ? -14.767 13.869 49.704 1.00 71.56 84 LEU A C 1
ATOM 647 O O . LEU A 1 84 ? -14.215 13.011 49.019 1.00 71.56 84 LEU A O 1
ATOM 651 N N . MET A 1 85 ? -14.243 14.271 50.866 1.00 69.50 85 MET A N 1
ATOM 652 C CA . MET A 1 85 ? -13.005 13.710 51.408 1.00 69.50 85 MET A CA 1
ATOM 653 C C . MET A 1 85 ? -13.220 12.315 52.019 1.00 69.50 85 MET A C 1
ATOM 655 O O . MET A 1 85 ? -12.309 11.490 51.981 1.00 69.50 85 MET A O 1
ATOM 659 N N . ALA A 1 86 ? -14.417 12.029 52.544 1.00 71.69 86 ALA A N 1
ATOM 660 C CA . ALA A 1 86 ? -14.793 10.698 53.013 1.00 71.69 86 ALA A CA 1
ATOM 661 C C . ALA A 1 86 ? -15.003 9.712 51.849 1.00 71.69 86 ALA A C 1
ATOM 663 O O . ALA A 1 86 ? -14.576 8.566 51.963 1.00 71.69 86 ALA A O 1
ATOM 664 N N . GLU A 1 87 ? -15.574 10.156 50.723 1.00 65.12 87 GLU A N 1
ATOM 665 C CA . GLU A 1 87 ? -15.684 9.353 49.493 1.00 65.12 87 GLU A CA 1
ATOM 666 C C . GLU A 1 87 ? -14.310 9.037 48.892 1.00 65.12 87 GLU A C 1
ATOM 668 O O . GLU A 1 87 ? -14.042 7.887 48.549 1.00 65.12 87 GLU A O 1
ATOM 673 N N . ALA A 1 88 ? -13.395 10.013 48.849 1.00 67.56 88 ALA A N 1
ATOM 674 C CA . ALA A 1 88 ? -12.022 9.776 48.400 1.00 67.56 88 ALA A CA 1
ATOM 675 C C . ALA A 1 88 ? -11.284 8.769 49.305 1.00 67.56 88 ALA A C 1
ATOM 677 O O . ALA A 1 88 ? -10.633 7.850 48.813 1.00 67.56 88 ALA A O 1
ATOM 678 N N . ALA A 1 89 ? -11.439 8.881 50.629 1.00 64.25 89 ALA A N 1
ATOM 679 C CA . ALA A 1 89 ? -10.819 7.957 51.581 1.00 64.25 89 ALA A CA 1
ATOM 680 C C . ALA A 1 89 ? -11.450 6.548 51.569 1.00 64.25 89 ALA A C 1
ATOM 682 O O . ALA A 1 89 ? -10.768 5.565 51.866 1.00 64.25 89 ALA A O 1
ATOM 683 N N . ALA A 1 90 ? -12.739 6.429 51.234 1.00 60.81 90 ALA A N 1
ATOM 684 C CA . ALA A 1 90 ? -13.400 5.142 51.021 1.00 60.81 90 ALA A CA 1
ATOM 685 C C . ALA A 1 90 ? -12.963 4.498 49.696 1.00 60.81 90 ALA A C 1
ATOM 687 O O . ALA A 1 90 ? -12.724 3.291 49.661 1.00 60.81 90 ALA A O 1
ATOM 688 N N . SER A 1 91 ? -12.769 5.302 48.643 1.00 57.47 91 SER A N 1
ATOM 689 C CA . SER A 1 91 ? -12.243 4.838 47.357 1.00 57.47 91 SER A CA 1
ATOM 690 C C . SER A 1 91 ? -10.798 4.345 47.463 1.00 57.47 91 SER A C 1
ATOM 692 O O . SER A 1 91 ? -10.445 3.394 46.776 1.00 57.47 91 SER A O 1
ATOM 694 N N . GLU A 1 92 ? -9.967 4.925 48.336 1.00 54.81 92 GLU A N 1
ATOM 695 C CA . GLU A 1 92 ? -8.595 4.436 48.544 1.00 54.81 92 GLU A CA 1
ATOM 696 C C . GLU A 1 92 ? -8.524 3.126 49.345 1.00 54.81 92 GLU A C 1
ATOM 698 O O . GLU A 1 92 ? -7.612 2.328 49.136 1.00 54.81 92 GLU A O 1
ATOM 703 N N . LYS A 1 93 ? -9.502 2.838 50.216 1.00 52.97 93 LYS A N 1
ATOM 704 C CA . LYS A 1 93 ? -9.541 1.579 50.986 1.00 52.97 93 LYS A CA 1
ATOM 705 C C . LYS A 1 93 ? -10.050 0.362 50.202 1.00 52.97 93 LYS A C 1
ATOM 707 O O . LYS A 1 93 ? -9.905 -0.748 50.705 1.00 52.97 93 LYS A O 1
ATOM 712 N N . GLY A 1 94 ? -10.598 0.546 48.999 1.00 46.34 94 GLY A N 1
ATOM 713 C CA . GLY A 1 94 ? -10.920 -0.551 48.075 1.00 46.34 94 GLY A CA 1
ATOM 714 C C . GLY A 1 94 ? -9.747 -0.986 47.185 1.00 46.34 94 GLY A C 1
ATOM 715 O O . GLY A 1 94 ? -9.777 -2.064 46.610 1.00 46.34 94 GLY A O 1
ATOM 716 N N . LEU A 1 95 ? -8.679 -0.187 47.092 1.00 49.94 95 LEU A N 1
ATOM 717 C CA . LEU A 1 95 ? -7.654 -0.347 46.053 1.00 49.94 95 LEU A CA 1
ATOM 718 C C . LEU A 1 95 ? -6.498 -1.306 46.393 1.00 49.94 95 LEU A C 1
ATOM 720 O O . LEU A 1 95 ? -5.581 -1.424 45.593 1.00 49.94 95 LEU A O 1
ATOM 724 N N . SER A 1 96 ? -6.502 -2.010 47.531 1.00 45.09 96 SER A N 1
ATOM 725 C CA . SER A 1 96 ? -5.355 -2.854 47.932 1.00 45.09 96 SER A CA 1
ATOM 726 C C . SER A 1 96 ? -5.577 -4.370 47.879 1.00 45.09 96 SER A C 1
ATOM 728 O O . SER A 1 96 ? -4.680 -5.121 48.264 1.00 45.09 96 SER A O 1
ATOM 730 N N . MET A 1 97 ? -6.719 -4.856 47.375 1.00 47.25 97 MET A N 1
ATOM 731 C CA . MET A 1 97 ? -6.961 -6.305 47.243 1.00 47.25 97 MET A CA 1
ATOM 732 C C . MET A 1 97 ? -7.581 -6.758 45.912 1.00 47.25 97 MET A C 1
ATOM 734 O O . MET A 1 97 ? -7.804 -7.951 45.729 1.00 47.25 97 MET A O 1
ATOM 738 N N . GLU A 1 98 ? -7.773 -5.851 44.950 1.00 45.03 98 GLU A N 1
ATOM 739 C CA . GLU A 1 98 ? -8.393 -6.160 43.647 1.00 45.03 98 GLU A CA 1
ATOM 740 C C . GLU A 1 98 ? -7.415 -6.101 42.454 1.00 45.03 98 GLU A C 1
ATOM 742 O O . GLU A 1 98 ? -7.761 -6.476 41.335 1.00 45.03 98 GLU A O 1
ATOM 747 N N . GLU A 1 99 ? -6.147 -5.737 42.672 1.00 49.66 99 GLU A N 1
ATOM 748 C CA . GLU A 1 99 ? -5.139 -5.586 41.604 1.00 49.66 99 GLU A CA 1
ATOM 749 C C . GLU A 1 99 ? -4.576 -6.906 41.036 1.00 49.66 99 GLU A C 1
ATOM 751 O O . GLU A 1 99 ? -3.640 -6.888 40.240 1.00 49.66 99 GLU A O 1
ATOM 756 N N . LYS A 1 100 ? -5.146 -8.069 41.389 1.00 43.56 100 LYS A N 1
ATOM 757 C CA . LYS A 1 100 ? -4.722 -9.366 40.825 1.00 43.56 100 LYS A CA 1
ATOM 758 C C . LYS A 1 100 ? -5.828 -10.235 40.215 1.00 43.56 100 LYS A C 1
ATOM 760 O O . LYS A 1 100 ? -5.561 -11.385 39.884 1.00 43.56 100 LYS A O 1
ATOM 765 N N . VAL A 1 101 ? -7.037 -9.696 40.031 1.00 40.88 101 VAL A N 1
ATOM 766 C CA . VAL A 1 101 ? -8.139 -10.375 39.301 1.00 40.88 101 VAL A CA 1
ATOM 767 C C . VAL A 1 101 ? -8.708 -9.499 38.164 1.00 40.88 101 VAL A C 1
ATOM 769 O O . VAL A 1 101 ? -9.582 -9.911 37.408 1.00 40.88 101 VAL A O 1
ATOM 772 N N . ARG A 1 102 ? -8.164 -8.295 37.956 1.00 41.62 102 ARG A N 1
ATOM 773 C CA . ARG A 1 102 ? -8.724 -7.271 37.059 1.00 41.62 102 ARG A CA 1
ATOM 774 C C . ARG A 1 102 ? -8.345 -7.391 35.571 1.00 41.62 102 ARG A C 1
ATOM 776 O O . ARG A 1 102 ? -8.331 -6.386 34.873 1.00 41.62 102 ARG A O 1
ATOM 783 N N . GLU A 1 103 ? -8.066 -8.587 35.059 1.00 42.75 103 GLU A N 1
ATOM 784 C CA . GLU A 1 103 ? -7.929 -8.780 33.600 1.00 42.75 103 GLU A CA 1
ATOM 785 C C . GLU A 1 103 ? -9.117 -9.508 32.949 1.00 42.75 103 GLU A C 1
ATOM 787 O O . GLU A 1 103 ? -9.189 -9.534 31.725 1.00 42.75 103 GLU A O 1
ATOM 792 N N . GLU A 1 104 ? -10.107 -10.006 33.705 1.00 42.66 104 GLU A N 1
ATOM 793 C CA . GLU A 1 104 ? -11.222 -10.770 33.103 1.00 42.66 104 GLU A CA 1
ATOM 794 C C . GLU A 1 104 ? -12.642 -10.250 33.396 1.00 42.66 104 GLU A C 1
ATOM 796 O O . GLU A 1 104 ? -13.607 -10.807 32.881 1.00 42.66 104 GLU A O 1
ATOM 801 N N . GLN A 1 105 ? -12.822 -9.164 34.155 1.00 39.62 105 GLN A N 1
ATOM 802 C CA . GLN A 1 105 ? -14.165 -8.662 34.497 1.00 39.62 105 GLN A CA 1
ATOM 803 C C . GLN A 1 105 ? -14.275 -7.133 34.415 1.00 39.62 105 GLN A C 1
ATOM 805 O O . GLN A 1 105 ? -14.542 -6.453 35.398 1.00 39.62 105 GLN A O 1
ATOM 810 N N . GLU A 1 106 ? -14.119 -6.575 33.216 1.00 42.69 106 GLU A N 1
ATOM 811 C CA . GLU A 1 106 ? -14.677 -5.256 32.881 1.00 42.69 106 GLU A CA 1
ATOM 812 C C . GLU A 1 106 ? -15.688 -5.402 31.735 1.00 42.69 106 GLU A C 1
ATOM 814 O O . GLU A 1 106 ? -15.513 -4.863 30.649 1.00 42.69 106 GLU A O 1
ATOM 819 N N . GLU A 1 107 ? -16.769 -6.154 31.959 1.00 48.16 107 GLU A N 1
ATOM 820 C CA . GLU A 1 107 ? -17.965 -6.031 31.113 1.00 48.16 107 GLU A CA 1
ATOM 821 C C . GLU A 1 107 ? -19.270 -6.333 31.869 1.00 48.16 107 GLU A C 1
ATOM 823 O O . GLU A 1 107 ? -20.168 -6.986 31.358 1.00 48.16 107 GLU A O 1
ATOM 828 N N . GLU A 1 108 ? -19.423 -5.833 33.097 1.00 48.16 108 GLU A N 1
ATOM 829 C CA . GLU A 1 108 ? -20.744 -5.802 33.745 1.00 48.16 108 GLU A CA 1
ATOM 830 C C . GLU A 1 108 ? -20.948 -4.483 34.498 1.00 48.16 108 GLU A C 1
ATOM 832 O O . GLU A 1 108 ? -21.119 -4.405 35.708 1.00 48.16 108 GLU A O 1
ATOM 837 N N . GLY A 1 109 ? -20.849 -3.391 33.743 1.00 44.25 109 GLY A N 1
ATOM 838 C CA . GLY A 1 109 ? -20.998 -2.036 34.268 1.00 44.25 109 GLY A CA 1
ATOM 839 C C . GLY A 1 109 ? -21.369 -1.011 33.203 1.00 44.25 109 GLY A C 1
ATOM 840 O O . GLY A 1 109 ? -21.080 0.170 33.361 1.00 44.25 109 GLY A O 1
ATOM 841 N N . ALA A 1 110 ? -21.984 -1.435 32.097 1.00 46.91 110 ALA A N 1
ATOM 842 C CA . ALA A 1 110 ? -22.625 -0.514 31.170 1.00 46.91 110 ALA A CA 1
ATOM 843 C C . ALA A 1 110 ? -24.114 -0.483 31.510 1.00 46.91 110 ALA A C 1
ATOM 845 O O . ALA A 1 110 ? -24.809 -1.488 31.370 1.00 46.91 110 ALA A O 1
ATOM 846 N N . ALA A 1 111 ? -24.575 0.673 31.990 1.00 48.84 111 ALA A N 1
ATOM 847 C CA . ALA A 1 111 ? -25.979 1.002 32.190 1.00 48.84 111 ALA A CA 1
ATOM 848 C C . ALA A 1 111 ? -26.856 0.354 31.112 1.00 48.84 111 ALA A C 1
ATOM 850 O O . ALA A 1 111 ? -26.516 0.442 29.933 1.00 48.84 111 ALA A O 1
ATOM 851 N N . ALA A 1 112 ? -27.951 -0.284 31.534 1.00 50.81 112 ALA A N 1
ATOM 852 C CA . ALA A 1 112 ? -28.895 -1.014 30.696 1.00 50.81 112 ALA A CA 1
ATOM 853 C C . ALA A 1 112 ? -29.265 -0.236 29.420 1.00 50.81 112 ALA A C 1
ATOM 855 O O . ALA A 1 112 ? -30.221 0.539 29.379 1.00 50.81 112 ALA A O 1
ATOM 856 N N . ALA A 1 113 ? -28.490 -0.439 28.359 1.00 56.69 113 ALA A N 1
ATOM 857 C CA . ALA A 1 113 ? -28.863 -0.039 27.026 1.00 56.69 113 ALA A CA 1
ATOM 858 C C . ALA A 1 113 ? -29.954 -1.015 26.582 1.00 56.69 113 ALA A C 1
ATOM 860 O O . ALA A 1 113 ? -29.786 -2.227 26.691 1.00 56.69 113 ALA A O 1
ATOM 861 N N . SER A 1 114 ? -31.059 -0.504 26.039 1.00 63.41 114 SER A N 1
ATOM 862 C CA . SER A 1 114 ? -32.180 -1.309 25.515 1.00 63.41 114 SER A CA 1
ATOM 863 C C . SER A 1 114 ? -31.795 -2.265 24.364 1.00 63.41 114 SER A C 1
ATOM 865 O O . SER A 1 114 ? -32.658 -2.923 23.790 1.00 63.41 114 SER A O 1
ATOM 867 N N . VAL A 1 115 ? -30.515 -2.317 23.974 1.00 64.25 115 VAL A N 1
ATOM 868 C CA . VAL A 1 115 ? -29.983 -3.097 22.854 1.00 64.25 115 VAL A CA 1
ATOM 869 C C . VAL A 1 115 ? -28.682 -3.773 23.290 1.00 64.25 115 VAL A C 1
ATOM 871 O O . VAL A 1 115 ? -27.796 -3.119 23.833 1.00 64.25 115 VAL A O 1
ATOM 874 N N . SER A 1 116 ? -28.542 -5.065 22.982 1.00 68.19 116 SER A N 1
ATOM 875 C CA . SER A 1 116 ? -27.427 -5.966 23.351 1.00 68.19 116 SER A CA 1
ATOM 876 C C . SER A 1 116 ? -26.048 -5.623 22.717 1.00 68.19 116 SER A C 1
ATOM 878 O O . SER A 1 116 ? -25.123 -6.438 22.720 1.00 68.19 116 SER A O 1
ATOM 880 N N . GLY A 1 117 ? -25.859 -4.396 22.223 1.00 76.12 117 GLY A N 1
ATOM 881 C CA . GLY A 1 117 ? -24.624 -3.904 21.600 1.00 76.12 117 GLY A CA 1
ATOM 882 C C . GLY A 1 117 ? -24.708 -3.776 20.074 1.00 76.12 117 GLY A C 1
ATOM 883 O O . GLY A 1 117 ? -25.658 -4.233 19.441 1.00 76.12 117 GLY A O 1
ATOM 884 N N . VAL A 1 118 ? -23.709 -3.115 19.477 1.00 84.25 118 VAL A N 1
ATOM 885 C CA . VAL A 1 118 ? -23.570 -2.968 18.016 1.00 84.25 118 VAL A CA 1
ATOM 886 C C . VAL A 1 118 ? -22.603 -4.028 17.495 1.00 84.25 118 VAL A C 1
ATOM 888 O O . VAL A 1 118 ? -21.437 -4.055 17.892 1.00 84.25 118 VAL A O 1
ATOM 891 N N . TYR A 1 119 ? -23.078 -4.858 16.569 1.00 88.12 119 TYR A N 1
ATOM 892 C CA . TYR A 1 119 ? -22.305 -5.924 15.937 1.00 88.12 119 TYR A CA 1
ATOM 893 C C . TYR A 1 119 ? -22.045 -5.605 14.462 1.00 88.12 119 TYR A C 1
ATOM 895 O O . TYR A 1 119 ? -22.850 -4.952 13.798 1.00 88.12 119 TYR A O 1
ATOM 903 N N . PHE A 1 120 ? -20.911 -6.069 13.946 1.00 87.69 120 PHE A N 1
ATOM 904 C CA . PHE A 1 120 ? -20.498 -5.906 12.556 1.00 87.69 120 PHE A CA 1
ATOM 905 C C . PHE A 1 120 ? -20.442 -7.265 11.873 1.00 87.69 120 PHE A C 1
ATOM 907 O O . PHE A 1 120 ? -19.976 -8.231 12.465 1.00 87.69 120 PHE A O 1
ATOM 914 N N . ILE A 1 12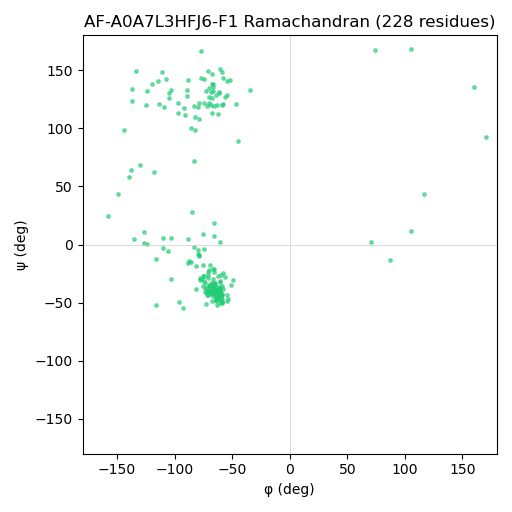1 ? -20.873 -7.325 10.616 1.00 88.56 121 ILE A N 1
ATOM 915 C CA . ILE A 1 121 ? -20.812 -8.542 9.803 1.00 88.56 121 ILE A CA 1
ATOM 916 C C . ILE A 1 121 ? -19.674 -8.388 8.799 1.00 88.56 121 ILE A C 1
ATOM 918 O O . ILE A 1 121 ? -19.622 -7.398 8.067 1.00 88.56 121 ILE A O 1
ATOM 922 N N . CYS A 1 122 ? -18.750 -9.347 8.775 1.00 85.06 122 CYS A N 1
ATOM 923 C CA . CYS A 1 122 ? -17.694 -9.396 7.771 1.00 85.06 122 CYS A CA 1
ATOM 924 C C . CYS A 1 122 ? -18.275 -9.852 6.419 1.00 85.06 122 CYS A C 1
ATOM 926 O O . CYS A 1 122 ? -18.791 -10.965 6.348 1.00 85.06 122 CYS A O 1
ATOM 928 N N . PRO A 1 123 ? -18.162 -9.071 5.327 1.00 83.12 123 PRO A N 1
ATOM 929 C CA . PRO A 1 123 ? -18.684 -9.486 4.021 1.00 83.12 123 PRO A CA 1
ATOM 930 C C . PRO A 1 123 ? -17.961 -10.697 3.415 1.00 83.12 123 PRO A C 1
ATOM 932 O O . PRO A 1 123 ? -18.534 -11.384 2.580 1.00 83.12 123 PRO A O 1
ATOM 935 N N . LEU A 1 124 ? -16.710 -10.951 3.820 1.00 79.62 124 LEU A N 1
ATOM 936 C CA . LEU A 1 124 ? -15.903 -12.059 3.298 1.00 79.62 124 LEU A CA 1
ATOM 937 C C . LEU A 1 124 ? -16.231 -13.401 3.959 1.00 79.62 124 LEU A C 1
ATOM 939 O O . LEU A 1 124 ? -16.216 -14.430 3.295 1.00 79.62 124 LEU A O 1
ATOM 943 N N . THR A 1 125 ? -16.489 -13.398 5.269 1.00 83.06 125 THR A N 1
ATOM 944 C CA . THR A 1 125 ? -16.648 -14.629 6.066 1.00 83.06 125 THR A CA 1
ATOM 945 C C . THR A 1 125 ? -18.045 -14.797 6.655 1.00 83.06 125 THR A C 1
ATOM 947 O O . THR A 1 125 ? -18.358 -15.861 7.177 1.00 83.06 125 THR A O 1
ATOM 950 N N . GLY A 1 126 ? -18.885 -13.759 6.627 1.00 84.06 126 GLY A N 1
ATOM 951 C CA . GLY A 1 126 ? -20.193 -13.744 7.291 1.00 84.06 126 GLY A CA 1
ATOM 952 C C . GLY A 1 126 ? -20.124 -13.678 8.821 1.00 84.06 126 GLY A C 1
ATOM 953 O O . GLY A 1 126 ? -21.163 -13.685 9.476 1.00 84.06 126 GLY A O 1
ATOM 954 N N . ALA A 1 127 ? -18.925 -13.599 9.407 1.00 87.00 127 ALA A N 1
ATOM 955 C CA . ALA A 1 127 ? -18.743 -13.591 10.853 1.00 87.00 127 ALA A CA 1
ATOM 956 C C . ALA A 1 127 ? -19.326 -12.318 11.488 1.00 87.00 127 ALA A C 1
ATOM 958 O O . ALA A 1 127 ? -19.054 -11.204 11.027 1.00 87.00 127 ALA A O 1
ATOM 959 N N . VAL A 1 128 ? -20.101 -12.497 12.561 1.00 88.00 128 VAL A N 1
ATOM 960 C CA . VAL A 1 128 ? -20.661 -11.417 13.382 1.00 88.00 128 VAL A CA 1
ATOM 961 C C . VAL A 1 128 ? -19.688 -11.127 14.519 1.00 88.00 128 VAL A C 1
ATOM 963 O O . VAL A 1 128 ? -19.417 -11.996 15.343 1.00 88.00 128 VAL A O 1
ATOM 966 N N . VAL A 1 129 ? -19.144 -9.914 14.561 1.00 88.75 129 VAL A N 1
ATOM 967 C CA . VAL A 1 129 ? -18.055 -9.540 15.471 1.00 88.75 129 VAL A CA 1
ATOM 968 C C . VAL A 1 129 ? -18.340 -8.205 16.147 1.00 88.75 129 VAL A C 1
ATOM 970 O O . VAL A 1 129 ? -18.977 -7.315 15.575 1.00 88.75 129 VAL A O 1
ATOM 973 N N . ARG A 1 130 ? -17.847 -8.044 17.375 1.00 88.06 130 ARG A N 1
ATOM 974 C CA . ARG A 1 130 ? -17.850 -6.751 18.065 1.00 88.06 130 ARG A CA 1
ATOM 975 C C . ARG A 1 130 ? -16.735 -5.841 17.532 1.00 88.06 130 ARG A C 1
ATOM 977 O O . ARG A 1 130 ? -15.866 -6.257 16.763 1.00 88.06 130 ARG A O 1
ATOM 984 N N . LYS A 1 131 ? -16.799 -4.553 17.882 1.00 86.00 131 LYS A N 1
ATOM 985 C CA . LYS A 1 131 ? -15.910 -3.504 17.344 1.00 86.00 131 LYS A CA 1
ATOM 986 C C . LYS A 1 131 ? -14.428 -3.759 17.649 1.00 86.00 131 LYS A C 1
ATOM 988 O O . LYS A 1 131 ? -13.589 -3.499 16.794 1.00 86.00 131 LYS A O 1
ATOM 993 N N . ASP A 1 132 ? -14.137 -4.237 18.847 1.00 85.69 132 ASP A N 1
ATOM 994 C CA . ASP A 1 132 ? -12.821 -4.624 19.361 1.00 85.69 132 ASP A CA 1
ATOM 995 C C . ASP A 1 132 ? -12.198 -5.777 18.559 1.00 85.69 132 ASP A C 1
ATOM 997 O O . ASP A 1 132 ? -11.022 -5.729 18.207 1.00 85.69 132 ASP A O 1
ATOM 1001 N N . GLN A 1 133 ? -13.002 -6.768 18.171 1.00 87.00 133 GLN A N 1
ATOM 1002 C CA . GLN A 1 133 ? -12.519 -7.938 17.428 1.00 87.00 133 GLN A CA 1
ATOM 1003 C C . GLN A 1 133 ? -12.499 -7.735 15.910 1.00 87.00 133 GLN A C 1
ATOM 1005 O O . GLN A 1 133 ? -11.870 -8.511 15.186 1.00 87.00 133 GLN A O 1
ATOM 1010 N N . LYS A 1 134 ? -13.162 -6.684 15.412 1.00 87.62 134 LYS A N 1
ATOM 1011 C CA . LYS A 1 134 ? -13.345 -6.427 13.980 1.00 87.62 134 LYS A CA 1
ATOM 1012 C C . LYS A 1 134 ? -12.033 -6.409 13.197 1.00 87.62 134 LYS A C 1
ATOM 1014 O O . LYS A 1 134 ? -11.967 -7.002 12.126 1.00 87.62 134 LYS A O 1
ATOM 1019 N N . GLU A 1 135 ? -11.010 -5.715 13.692 1.00 87.88 135 GLU A N 1
ATOM 1020 C CA . GLU A 1 135 ? -9.747 -5.561 12.957 1.00 87.88 135 GLU A CA 1
ATOM 1021 C C . GLU A 1 135 ? -8.977 -6.885 12.861 1.00 87.88 135 GLU A C 1
ATOM 1023 O O . GLU A 1 135 ? -8.502 -7.242 11.782 1.00 87.88 135 GLU A O 1
ATOM 1028 N N . LYS A 1 136 ? -8.928 -7.651 13.959 1.00 90.19 136 LYS A N 1
ATOM 1029 C CA . LYS A 1 136 ? -8.297 -8.977 14.006 1.00 90.19 136 LYS A CA 1
ATOM 1030 C C . LYS A 1 136 ? -8.969 -9.942 13.031 1.00 90.19 136 LYS A C 1
ATOM 1032 O O . LYS A 1 136 ? -8.304 -10.540 12.192 1.00 90.19 136 LYS A O 1
ATOM 1037 N N . GLN A 1 137 ? -10.293 -10.022 13.100 1.00 89.81 137 GLN A N 1
ATOM 1038 C CA . GLN A 1 137 ? -11.098 -10.892 12.244 1.00 89.81 137 GLN A CA 1
ATOM 1039 C C . GLN A 1 137 ? -10.954 -10.526 10.766 1.00 89.81 137 GLN A C 1
ATOM 1041 O O . GLN A 1 137 ? -10.845 -11.397 9.908 1.00 89.81 137 GLN A O 1
ATOM 1046 N N . LEU A 1 138 ? -10.884 -9.230 10.454 1.00 90.50 138 LEU A N 1
ATOM 1047 C CA . LEU A 1 138 ? -10.681 -8.771 9.085 1.00 90.50 138 LEU A CA 1
ATOM 1048 C C . LEU A 1 138 ? -9.273 -9.092 8.567 1.00 90.50 138 LEU A C 1
ATOM 1050 O O . LEU A 1 138 ? -9.123 -9.453 7.404 1.00 90.50 138 LEU A O 1
ATOM 1054 N N . ARG A 1 139 ? -8.249 -9.015 9.423 1.00 91.25 139 ARG A N 1
ATOM 1055 C CA . ARG A 1 139 ? -6.875 -9.403 9.076 1.00 91.25 139 ARG A CA 1
ATOM 1056 C C . ARG A 1 139 ? -6.775 -10.892 8.771 1.00 91.25 139 ARG A C 1
ATOM 1058 O O . ARG A 1 139 ? -6.212 -11.250 7.742 1.00 91.25 139 ARG A O 1
ATOM 1065 N N . GLU A 1 140 ? -7.367 -11.734 9.611 1.00 92.19 140 GLU A N 1
ATOM 1066 C CA . GLU A 1 140 ? -7.427 -13.185 9.402 1.00 92.19 140 GLU A CA 1
ATOM 1067 C C . GLU A 1 140 ? -8.213 -13.540 8.130 1.00 92.19 140 GLU A C 1
ATOM 1069 O O . GLU A 1 140 ? -7.745 -14.334 7.315 1.00 92.19 140 GLU A O 1
ATOM 1074 N N . ALA A 1 141 ? -9.360 -12.892 7.902 1.00 92.44 141 ALA A N 1
ATOM 1075 C CA . ALA A 1 141 ? -10.171 -13.098 6.703 1.00 92.44 141 ALA A CA 1
ATOM 1076 C C . ALA A 1 141 ? -9.423 -12.716 5.417 1.00 92.44 141 ALA A C 1
ATOM 1078 O O . ALA A 1 141 ? -9.409 -13.487 4.458 1.00 92.44 141 ALA A O 1
ATOM 1079 N N . ILE A 1 142 ? -8.772 -11.547 5.395 1.00 92.06 142 ILE A N 1
ATOM 1080 C CA . ILE A 1 142 ? -7.966 -11.108 4.248 1.00 92.06 142 ILE A CA 1
ATOM 1081 C C . ILE A 1 142 ? -6.781 -12.059 4.050 1.00 92.06 142 ILE A C 1
ATOM 1083 O O . ILE A 1 142 ? -6.506 -12.452 2.920 1.00 92.06 142 ILE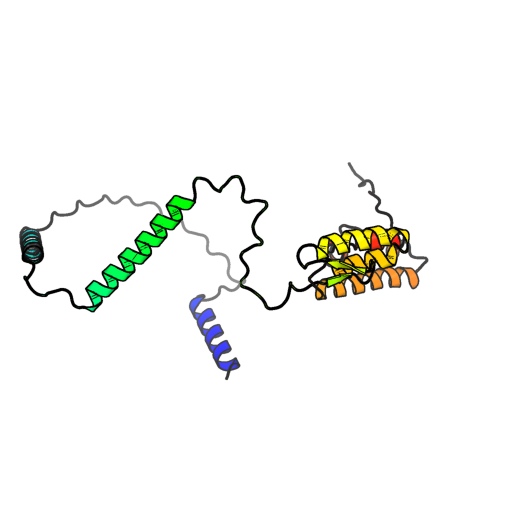 A O 1
ATOM 1087 N N . GLN A 1 143 ? -6.115 -12.484 5.128 1.00 91.94 143 GLN A N 1
ATOM 1088 C CA . GLN A 1 143 ? -5.010 -13.441 5.067 1.00 91.94 143 GLN A CA 1
ATOM 1089 C C . GLN A 1 143 ? -5.434 -14.792 4.480 1.00 91.94 143 GLN A C 1
ATOM 1091 O O . GLN A 1 143 ? -4.705 -15.349 3.664 1.00 91.94 143 GLN A O 1
ATOM 1096 N N . ALA A 1 144 ? -6.609 -15.306 4.840 1.00 92.06 144 ALA A N 1
ATOM 1097 C CA . ALA A 1 144 ? -7.152 -16.518 4.231 1.00 92.06 144 ALA A CA 1
ATOM 1098 C C . ALA A 1 144 ? -7.463 -16.308 2.736 1.00 92.06 144 ALA A C 1
ATOM 1100 O O . ALA A 1 144 ? -7.162 -17.171 1.907 1.00 92.06 144 ALA A O 1
ATOM 1101 N N . TYR A 1 145 ? -7.994 -15.134 2.377 1.00 92.38 145 TYR A N 1
ATOM 1102 C CA . TYR A 1 145 ? -8.348 -14.781 1.000 1.00 92.38 145 TYR A CA 1
ATOM 1103 C C . TYR A 1 145 ? -7.140 -14.653 0.054 1.00 92.38 145 TYR A C 1
ATOM 1105 O O . TYR A 1 145 ? -7.294 -14.839 -1.152 1.00 92.38 145 TYR A O 1
ATOM 1113 N N . TYR A 1 146 ? -5.924 -14.441 0.576 1.00 92.94 146 TYR A N 1
ATOM 1114 C CA . TYR A 1 146 ? -4.695 -14.454 -0.236 1.00 92.94 146 TYR A CA 1
ATOM 1115 C C . TYR A 1 146 ? -4.493 -15.756 -1.017 1.00 92.94 146 TYR A C 1
ATOM 1117 O O . TYR A 1 146 ? -3.851 -15.736 -2.061 1.00 92.94 146 TYR A O 1
ATOM 1125 N N . SER A 1 147 ? -5.022 -16.880 -0.527 1.00 91.81 147 SER A N 1
ATOM 1126 C CA . SER A 1 147 ? -4.951 -18.161 -1.242 1.00 91.81 147 SER A CA 1
ATOM 1127 C C . SER A 1 147 ? -5.821 -18.206 -2.506 1.00 91.81 147 SER A C 1
ATOM 1129 O O . SER A 1 147 ? -5.552 -19.011 -3.394 1.00 91.81 147 SER A O 1
ATOM 1131 N N . VAL A 1 148 ? -6.841 -17.346 -2.595 1.00 93.19 148 VAL A N 1
ATOM 1132 C CA . VAL A 1 148 ? -7.779 -17.270 -3.723 1.00 93.19 148 VAL A CA 1
ATOM 1133 C C . VAL A 1 148 ? -7.295 -16.249 -4.745 1.00 93.19 148 VAL A C 1
ATOM 1135 O O . VAL A 1 148 ? -7.129 -16.575 -5.916 1.00 93.19 148 VAL A O 1
ATOM 1138 N N . ASP A 1 149 ? -7.054 -15.019 -4.294 1.00 94.88 149 ASP A N 1
ATOM 1139 C CA . ASP A 1 149 ? -6.556 -13.936 -5.137 1.00 94.88 149 ASP A CA 1
ATOM 1140 C C . ASP A 1 149 ? -5.589 -13.054 -4.331 1.00 94.88 149 ASP A C 1
ATOM 1142 O O . ASP A 1 149 ? -6.023 -12.176 -3.573 1.00 94.88 149 ASP A O 1
ATOM 1146 N N . PRO A 1 150 ? -4.269 -13.266 -4.490 1.00 94.50 150 PRO A N 1
ATOM 1147 C CA . PRO A 1 150 ? -3.255 -12.474 -3.808 1.00 94.50 150 PRO A CA 1
ATOM 1148 C C . PRO A 1 150 ? -3.336 -10.976 -4.124 1.00 94.50 150 PRO A C 1
ATOM 1150 O O . PRO A 1 150 ? -3.083 -10.150 -3.247 1.00 94.50 150 PRO A O 1
ATOM 1153 N N . VAL A 1 151 ? -3.697 -10.609 -5.359 1.00 94.62 151 VAL A N 1
ATOM 1154 C CA . VAL A 1 151 ? -3.740 -9.208 -5.800 1.00 94.62 151 VAL A CA 1
ATOM 1155 C C . VAL A 1 151 ? -4.929 -8.510 -5.155 1.00 94.62 151 VAL A C 1
ATOM 1157 O O . VAL A 1 151 ? -4.758 -7.467 -4.515 1.00 94.62 151 VAL A O 1
ATOM 1160 N N . ALA A 1 152 ? -6.124 -9.096 -5.259 1.00 94.00 152 ALA A N 1
ATOM 1161 C CA . ALA A 1 152 ? -7.315 -8.541 -4.627 1.00 94.00 152 ALA A CA 1
ATOM 1162 C C . ALA A 1 152 ? -7.168 -8.482 -3.099 1.00 94.00 152 ALA A C 1
ATOM 1164 O O . ALA A 1 152 ? -7.512 -7.463 -2.498 1.00 94.00 152 ALA A O 1
ATOM 1165 N N . ALA A 1 153 ? -6.591 -9.512 -2.469 1.00 94.88 153 ALA A N 1
ATOM 1166 C CA . ALA A 1 153 ? -6.332 -9.519 -1.031 1.00 94.88 153 ALA A CA 1
ATOM 1167 C C . ALA A 1 153 ? -5.406 -8.368 -0.600 1.00 94.88 153 ALA A C 1
ATOM 1169 O O . ALA A 1 153 ? -5.712 -7.664 0.366 1.00 94.88 153 ALA A O 1
ATOM 1170 N N . SER A 1 154 ? -4.323 -8.103 -1.340 1.00 94.88 154 SER A N 1
ATOM 1171 C CA . SER A 1 154 ? -3.444 -6.960 -1.061 1.00 94.88 154 SER A CA 1
ATOM 1172 C C . SER A 1 154 ? -4.139 -5.614 -1.234 1.00 94.88 154 SER A C 1
ATOM 1174 O O . SER A 1 154 ? -3.953 -4.722 -0.407 1.00 94.88 154 SER A O 1
ATOM 1176 N N . ILE A 1 155 ? -4.975 -5.456 -2.263 1.00 94.25 155 ILE A N 1
ATOM 1177 C CA . ILE A 1 155 ? -5.765 -4.231 -2.458 1.00 94.25 155 ILE A CA 1
ATOM 1178 C C . ILE A 1 155 ? -6.715 -4.025 -1.271 1.00 94.25 155 ILE A C 1
ATOM 1180 O O . ILE A 1 155 ? -6.788 -2.925 -0.714 1.00 94.25 155 ILE A O 1
ATOM 1184 N N . MET A 1 156 ? -7.405 -5.084 -0.840 1.00 93.12 156 MET A N 1
ATOM 1185 C CA . MET A 1 156 ? -8.276 -5.034 0.332 1.00 93.12 156 MET A CA 1
ATOM 1186 C C . MET A 1 156 ? -7.504 -4.649 1.593 1.00 93.12 156 MET A C 1
ATOM 1188 O O . MET A 1 156 ? -7.971 -3.791 2.340 1.00 93.12 156 MET A O 1
ATOM 1192 N N . GLU A 1 157 ? -6.317 -5.217 1.809 1.00 93.75 157 GLU A N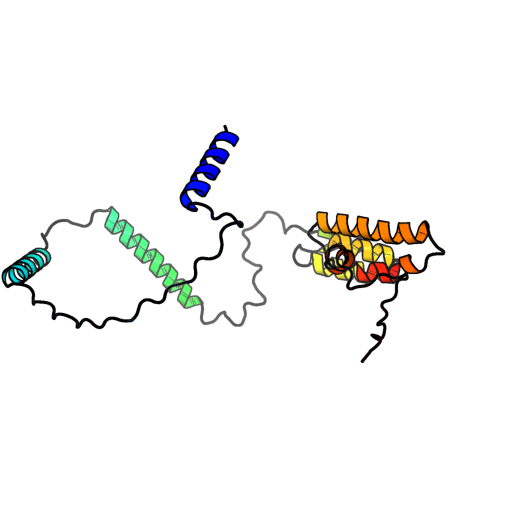 1
ATOM 1193 C CA . GLU A 1 157 ? -5.440 -4.897 2.939 1.00 93.75 157 GLU A CA 1
ATOM 1194 C C . GLU A 1 157 ? -5.064 -3.406 2.953 1.00 93.75 157 GLU A C 1
ATOM 1196 O O . GLU A 1 157 ? -5.285 -2.721 3.957 1.00 93.75 157 GLU A O 1
ATOM 1201 N N . ILE A 1 158 ? -4.611 -2.872 1.812 1.00 94.94 158 ILE A N 1
ATOM 1202 C CA . ILE A 1 158 ? -4.228 -1.460 1.665 1.00 94.94 158 ILE A CA 1
ATOM 1203 C C . ILE A 1 158 ? -5.413 -0.538 1.981 1.00 94.94 158 ILE A C 1
ATOM 1205 O O . ILE A 1 158 ? -5.268 0.436 2.720 1.00 94.94 158 ILE A O 1
ATOM 1209 N N . HIS A 1 159 ? -6.603 -0.831 1.458 1.00 93.56 159 HIS A N 1
ATOM 1210 C CA . HIS A 1 159 ? -7.779 0.012 1.685 1.00 93.56 159 HIS A CA 1
ATOM 1211 C C . HIS A 1 159 ? -8.391 -0.133 3.082 1.00 93.56 159 HIS A C 1
ATOM 1213 O O . HIS A 1 159 ? -9.171 0.732 3.495 1.00 93.56 159 HIS A O 1
ATOM 1219 N N . THR A 1 160 ? -8.072 -1.204 3.799 1.00 91.38 160 THR A N 1
ATOM 1220 C CA . THR A 1 160 ? -8.702 -1.540 5.075 1.00 91.38 160 THR A CA 1
ATOM 1221 C C . THR A 1 160 ? -7.890 -1.056 6.270 1.00 91.38 160 THR A C 1
ATOM 1223 O O . THR A 1 160 ? -8.452 -0.409 7.153 1.00 91.38 160 THR A O 1
ATOM 1226 N N . PHE A 1 161 ? -6.585 -1.340 6.304 1.00 90.06 161 PHE A N 1
ATOM 1227 C CA . PHE A 1 161 ? -5.749 -1.071 7.484 1.00 90.06 161 PHE A CA 1
ATOM 1228 C C . PHE A 1 161 ? -5.139 0.335 7.493 1.00 90.06 161 PHE A C 1
ATOM 1230 O O . PHE A 1 161 ? -4.744 0.843 8.542 1.00 90.06 161 PHE A O 1
ATOM 1237 N N . ASN A 1 162 ? -5.138 1.029 6.353 1.00 93.25 162 ASN A N 1
ATOM 1238 C CA . ASN A 1 162 ? -4.637 2.396 6.273 1.00 93.25 162 ASN A CA 1
ATOM 1239 C C . ASN A 1 162 ? -5.768 3.412 6.518 1.00 93.25 162 ASN A C 1
ATOM 1241 O O . ASN A 1 162 ? -6.672 3.590 5.698 1.00 93.25 162 ASN A O 1
ATOM 1245 N N . LYS A 1 163 ? -5.700 4.113 7.659 1.00 90.69 163 LYS A N 1
ATOM 1246 C CA . LYS A 1 163 ? -6.709 5.108 8.084 1.00 90.69 163 LYS A CA 1
ATOM 1247 C C . LYS A 1 163 ? -6.716 6.364 7.205 1.00 90.69 163 LYS A C 1
ATOM 1249 O O . LYS A 1 163 ? -7.764 6.975 7.000 1.00 90.69 163 LYS A O 1
ATOM 1254 N N . ASP A 1 164 ? -5.548 6.750 6.699 1.00 94.38 164 ASP A N 1
ATOM 1255 C CA . ASP A 1 164 ? -5.358 7.953 5.890 1.00 94.38 164 ASP A CA 1
ATOM 1256 C C . ASP A 1 164 ? -5.739 7.693 4.425 1.00 94.38 164 ASP A C 1
ATOM 1258 O O . ASP A 1 164 ? -4.974 7.133 3.636 1.00 94.38 164 ASP A O 1
ATOM 1262 N N . ARG A 1 165 ? -6.959 8.102 4.062 1.00 93.56 165 ARG A N 1
ATOM 1263 C CA . ARG A 1 165 ? -7.517 7.895 2.720 1.00 93.56 165 ARG A CA 1
ATOM 1264 C C . ARG A 1 165 ? -6.783 8.683 1.636 1.00 93.56 165 ARG A C 1
ATOM 1266 O O . ARG A 1 165 ? -6.747 8.222 0.495 1.00 93.56 165 ARG A O 1
ATOM 1273 N N . GLU A 1 166 ? -6.210 9.838 1.964 1.00 94.81 166 GLU A N 1
ATOM 1274 C CA . GLU A 1 166 ? -5.459 10.636 0.992 1.00 94.81 166 GLU A CA 1
ATOM 1275 C C . GLU A 1 166 ? -4.133 9.961 0.657 1.00 94.81 166 GLU A C 1
ATOM 1277 O O . GLU A 1 166 ? -3.800 9.819 -0.521 1.00 94.81 166 GLU A O 1
ATOM 1282 N N . LYS A 1 167 ? -3.421 9.439 1.664 1.00 94.62 167 LYS A N 1
ATOM 1283 C CA . LYS A 1 167 ? -2.210 8.640 1.422 1.00 94.62 167 LYS A CA 1
ATOM 1284 C C . LYS A 1 167 ? -2.499 7.384 0.614 1.00 94.62 167 LYS A C 1
ATOM 1286 O O . LYS A 1 167 ? -1.756 7.099 -0.321 1.00 94.62 167 LYS A O 1
ATOM 1291 N N . VAL A 1 168 ? -3.593 6.678 0.910 1.00 95.81 168 VAL A N 1
ATOM 1292 C CA . VAL A 1 168 ? -4.010 5.509 0.117 1.00 95.81 168 VAL A CA 1
ATOM 1293 C C . VAL A 1 168 ? -4.240 5.895 -1.344 1.00 95.81 168 VAL A C 1
ATOM 1295 O O . VAL A 1 168 ? -3.706 5.239 -2.234 1.00 95.81 168 VAL A O 1
ATOM 1298 N N . ARG A 1 169 ? -4.958 6.993 -1.613 1.00 95.62 169 ARG A N 1
ATOM 1299 C CA . ARG A 1 169 ? -5.169 7.485 -2.985 1.00 95.62 169 ARG A CA 1
ATOM 1300 C C . ARG A 1 169 ? -3.844 7.804 -3.684 1.00 95.62 169 ARG A C 1
ATOM 1302 O O . ARG A 1 169 ? -3.619 7.326 -4.791 1.00 95.62 169 ARG A O 1
ATOM 1309 N N . MET A 1 170 ? -2.955 8.556 -3.032 1.00 96.06 170 MET A N 1
ATOM 1310 C CA . MET A 1 170 ? -1.643 8.898 -3.597 1.00 96.06 170 MET A CA 1
ATOM 1311 C C . MET A 1 170 ? -0.784 7.660 -3.878 1.00 96.06 170 MET A C 1
ATOM 1313 O O . MET A 1 170 ? -0.048 7.630 -4.870 1.00 96.06 170 MET A O 1
ATOM 1317 N N . CYS A 1 171 ? -0.867 6.640 -3.021 1.00 95.81 171 CYS A N 1
ATOM 1318 C CA . CYS A 1 171 ? -0.197 5.362 -3.227 1.00 95.81 171 CYS A CA 1
ATOM 1319 C C . CYS A 1 171 ? -0.723 4.663 -4.478 1.00 95.81 171 CYS A C 1
ATOM 1321 O O . CYS A 1 171 ? 0.074 4.332 -5.352 1.00 95.81 171 CYS A O 1
ATOM 1323 N N . VAL A 1 172 ? -2.044 4.505 -4.601 1.00 95.69 172 VAL A N 1
ATOM 1324 C CA . VAL A 1 172 ? -2.684 3.865 -5.761 1.00 95.69 172 VAL A CA 1
ATOM 1325 C C . VAL A 1 172 ? -2.340 4.602 -7.056 1.00 95.69 172 VAL A C 1
ATOM 1327 O O . VAL A 1 172 ? -1.953 3.968 -8.032 1.00 95.69 172 VAL A O 1
ATOM 1330 N N . GLU A 1 173 ? -2.376 5.936 -7.060 1.00 96.38 173 GLU A N 1
ATOM 1331 C CA . GLU A 1 173 ? -1.969 6.734 -8.225 1.00 96.38 173 GLU A CA 1
ATOM 1332 C C . GLU A 1 173 ? -0.495 6.521 -8.601 1.00 96.38 173 GLU A C 1
ATOM 1334 O O . GLU A 1 173 ? -0.141 6.482 -9.778 1.00 96.38 173 GLU A O 1
ATOM 1339 N N . THR A 1 174 ? 0.388 6.398 -7.607 1.00 95.75 174 THR A N 1
ATOM 1340 C CA . THR A 1 174 ? 1.823 6.181 -7.842 1.00 95.75 174 THR A CA 1
ATOM 1341 C C . THR A 1 174 ? 2.093 4.753 -8.327 1.00 95.75 174 THR A C 1
ATOM 1343 O O . THR A 1 174 ? 2.882 4.569 -9.251 1.00 95.75 174 THR A O 1
ATOM 1346 N N . MET A 1 175 ? 1.409 3.756 -7.760 1.00 95.12 175 MET A N 1
ATOM 1347 C CA . MET A 1 175 ? 1.447 2.364 -8.219 1.00 95.12 175 MET A CA 1
ATOM 1348 C C . MET A 1 175 ? 0.946 2.241 -9.660 1.00 95.12 175 MET A C 1
ATOM 1350 O O . MET A 1 175 ? 1.633 1.640 -10.481 1.00 95.12 175 MET A O 1
ATOM 1354 N N . GLY A 1 176 ? -0.187 2.875 -9.981 1.00 95.19 176 GLY A N 1
ATOM 1355 C CA . GLY A 1 176 ? -0.731 2.938 -11.338 1.00 95.19 176 GLY A CA 1
ATOM 1356 C C . GLY A 1 176 ? 0.290 3.490 -12.326 1.00 95.19 176 GLY A C 1
ATOM 1357 O O . GLY A 1 176 ? 0.608 2.824 -13.299 1.00 95.19 176 GLY A O 1
ATOM 1358 N N . LYS A 1 177 ? 0.939 4.618 -12.003 1.00 95.44 177 LYS A N 1
ATOM 1359 C CA . LYS A 1 177 ? 2.009 5.188 -12.842 1.00 95.44 177 LYS A CA 1
ATOM 1360 C C . LYS A 1 177 ? 3.181 4.235 -13.074 1.00 95.44 177 LYS A C 1
ATOM 1362 O O . LYS A 1 177 ? 3.757 4.239 -14.157 1.00 95.44 177 LYS A O 1
ATOM 1367 N N . TYR A 1 178 ? 3.583 3.449 -12.075 1.00 94.50 178 TYR A N 1
ATOM 1368 C CA . TYR A 1 178 ? 4.649 2.463 -12.271 1.00 94.50 178 TYR A CA 1
ATOM 1369 C C . TYR A 1 178 ? 4.234 1.351 -13.227 1.00 94.50 178 TYR A C 1
ATOM 1371 O O . TYR A 1 178 ? 5.023 0.994 -14.099 1.00 94.50 178 TYR A O 1
ATOM 1379 N N . LEU A 1 179 ? 3.009 0.846 -13.098 1.00 94.06 179 LEU A N 1
ATOM 1380 C CA . LEU A 1 179 ? 2.484 -0.178 -13.997 1.00 94.06 179 LEU A CA 1
ATOM 1381 C C . LEU A 1 179 ? 2.248 0.375 -15.411 1.00 94.06 179 LEU A C 1
ATOM 1383 O O . LEU A 1 179 ? 2.645 -0.269 -16.378 1.00 94.06 179 LEU A O 1
ATOM 1387 N N . ASP A 1 180 ? 1.719 1.594 -15.538 1.00 96.12 180 ASP A N 1
ATOM 1388 C CA . ASP A 1 180 ? 1.520 2.279 -16.820 1.00 96.12 180 ASP A CA 1
ATOM 1389 C C . ASP A 1 180 ? 2.845 2.471 -17.562 1.00 96.12 180 ASP A C 1
ATOM 1391 O O . ASP A 1 180 ? 2.928 2.212 -18.759 1.00 96.12 180 ASP A O 1
ATOM 1395 N N . ASN A 1 181 ? 3.913 2.863 -16.859 1.00 95.75 181 ASN A N 1
ATOM 1396 C CA . ASN A 1 181 ? 5.235 3.006 -17.472 1.00 95.75 181 ASN A CA 1
ATOM 1397 C C . ASN A 1 181 ? 5.762 1.678 -18.036 1.00 95.75 181 ASN A C 1
ATOM 1399 O O . ASN A 1 181 ? 6.391 1.672 -19.091 1.00 95.75 181 ASN A O 1
ATOM 1403 N N . ILE A 1 182 ? 5.509 0.558 -17.351 1.00 94.62 182 ILE A N 1
ATOM 1404 C CA . ILE A 1 182 ? 5.901 -0.779 -17.822 1.00 94.62 182 ILE A CA 1
ATOM 1405 C C . ILE A 1 182 ? 5.045 -1.196 -19.020 1.00 94.62 182 ILE A C 1
ATOM 1407 O O . ILE A 1 182 ? 5.569 -1.764 -19.975 1.00 94.62 182 ILE A O 1
ATOM 1411 N N . TYR A 1 183 ? 3.744 -0.902 -18.980 1.00 93.62 183 TYR A N 1
ATOM 1412 C CA . TYR A 1 183 ? 2.809 -1.223 -20.055 1.00 93.62 183 TYR A CA 1
ATOM 1413 C C . TYR A 1 183 ? 3.099 -0.430 -21.338 1.00 93.62 183 TYR A C 1
ATOM 1415 O O . TYR A 1 183 ? 3.111 -1.000 -22.425 1.00 93.62 183 TYR A O 1
ATOM 1423 N N . LEU A 1 184 ? 3.368 0.874 -21.217 1.00 96.19 184 LEU A N 1
ATOM 1424 C CA . LEU A 1 184 ? 3.645 1.763 -22.349 1.00 96.19 184 LEU A CA 1
ATOM 1425 C C . LEU A 1 184 ? 5.042 1.549 -22.947 1.00 96.19 184 LEU A C 1
ATOM 1427 O O . LEU A 1 184 ? 5.229 1.731 -24.149 1.00 96.19 184 LEU A O 1
ATOM 1431 N N . HIS A 1 185 ? 6.018 1.162 -22.122 1.00 94.44 185 HIS A N 1
ATOM 1432 C CA . HIS A 1 185 ? 7.413 0.992 -22.531 1.00 94.44 185 HIS A CA 1
ATOM 1433 C C . HIS A 1 185 ? 7.964 -0.368 -22.083 1.00 94.44 185 HIS A C 1
ATOM 1435 O O . HIS A 1 185 ? 8.848 -0.426 -21.221 1.00 94.44 185 HIS A O 1
ATOM 1441 N N . PRO A 1 186 ? 7.484 -1.484 -22.667 1.00 92.62 186 PRO A N 1
ATOM 1442 C CA . PRO A 1 186 ? 7.876 -2.810 -22.218 1.00 92.62 186 PRO A CA 1
ATOM 1443 C C . PRO A 1 186 ? 9.370 -3.067 -22.416 1.00 92.62 186 PRO A C 1
ATOM 1445 O O . PRO A 1 186 ? 9.972 -3.693 -21.553 1.00 92.62 186 PRO A O 1
ATOM 1448 N N . GLU A 1 187 ? 10.000 -2.580 -23.485 1.00 93.25 187 GLU A N 1
ATOM 1449 C CA . GLU A 1 187 ? 11.425 -2.832 -23.769 1.00 93.25 187 GLU A CA 1
ATOM 1450 C C . GLU A 1 187 ? 12.385 -2.131 -22.792 1.00 93.25 187 GLU A C 1
ATOM 1452 O O . GLU A 1 187 ? 13.544 -2.521 -22.650 1.00 93.25 187 GLU A O 1
ATOM 1457 N N . GLU A 1 188 ? 11.912 -1.120 -22.062 1.00 93.56 188 GLU A N 1
ATOM 1458 C CA . GLU A 1 188 ? 12.753 -0.342 -21.165 1.00 93.56 188 GLU A CA 1
ATOM 1459 C C . GLU A 1 188 ? 12.876 -0.993 -19.777 1.00 93.56 188 GLU A C 1
ATOM 1461 O O . GLU A 1 188 ? 12.044 -0.813 -18.883 1.00 93.56 188 GLU A O 1
ATOM 1466 N N . GLU A 1 189 ? 13.991 -1.689 -19.533 1.00 89.69 189 GLU A N 1
ATOM 1467 C CA . GLU A 1 189 ? 14.258 -2.341 -18.241 1.00 89.69 189 GLU A CA 1
ATOM 1468 C C . GLU A 1 189 ? 14.254 -1.394 -17.035 1.00 89.69 189 GLU A C 1
ATOM 1470 O O . GLU A 1 189 ? 14.035 -1.831 -15.901 1.00 89.69 189 GLU A O 1
ATOM 1475 N N . LYS A 1 190 ? 14.509 -0.097 -17.250 1.00 91.44 190 LYS A N 1
ATOM 1476 C CA . LYS A 1 190 ? 14.544 0.901 -16.175 1.00 91.44 190 LYS A CA 1
ATOM 1477 C C . LYS A 1 190 ? 13.199 1.006 -15.445 1.00 91.44 190 LYS A C 1
ATOM 1479 O O . LYS A 1 190 ? 13.197 1.273 -14.248 1.00 91.44 190 LYS A O 1
ATOM 1484 N N . TYR A 1 191 ? 12.078 0.766 -16.136 1.00 92.31 191 TYR A N 1
ATOM 1485 C CA . TYR A 1 191 ? 10.737 0.812 -15.544 1.00 92.31 191 TYR A CA 1
ATOM 1486 C C . TYR A 1 191 ? 10.368 -0.474 -14.801 1.00 92.31 191 TYR A C 1
ATOM 1488 O O . TYR A 1 191 ? 9.517 -0.449 -13.919 1.00 92.31 191 TYR A O 1
ATOM 1496 N N . ARG A 1 192 ? 11.066 -1.581 -15.079 1.00 92.00 192 ARG A N 1
ATOM 1497 C CA . ARG A 1 192 ? 10.884 -2.876 -14.403 1.00 92.00 192 ARG A CA 1
ATOM 1498 C C . ARG A 1 192 ? 11.643 -2.970 -13.072 1.00 92.00 192 ARG A C 1
ATOM 1500 O O . ARG A 1 192 ? 11.591 -3.995 -12.399 1.00 92.00 192 ARG A O 1
ATOM 1507 N N . LYS A 1 193 ? 12.392 -1.927 -12.697 1.00 91.88 193 LYS A N 1
ATOM 1508 C CA . LYS A 1 193 ? 13.234 -1.885 -11.492 1.00 91.88 193 LYS A CA 1
ATOM 1509 C C . LYS A 1 193 ? 12.849 -0.675 -10.645 1.00 91.88 193 LYS A C 1
ATOM 1511 O O . LYS A 1 193 ? 12.992 0.465 -11.075 1.00 91.88 193 LYS A O 1
ATOM 1516 N N . ILE A 1 194 ? 12.422 -0.915 -9.407 1.00 92.19 194 ILE A N 1
ATOM 1517 C CA . ILE A 1 194 ? 12.078 0.145 -8.453 1.00 92.19 194 ILE A CA 1
ATOM 1518 C C . ILE A 1 194 ? 13.091 0.117 -7.310 1.00 92.19 194 ILE A C 1
ATOM 1520 O O . ILE A 1 194 ? 13.249 -0.885 -6.617 1.00 92.19 194 ILE A O 1
ATOM 1524 N N . LYS A 1 195 ? 13.802 1.229 -7.105 1.00 91.25 195 LYS A N 1
ATOM 1525 C CA . LYS A 1 195 ? 14.731 1.370 -5.976 1.00 91.25 195 LYS A CA 1
ATOM 1526 C C . LYS A 1 195 ? 13.948 1.676 -4.700 1.00 91.25 195 LYS A C 1
ATOM 1528 O O . LYS A 1 195 ? 1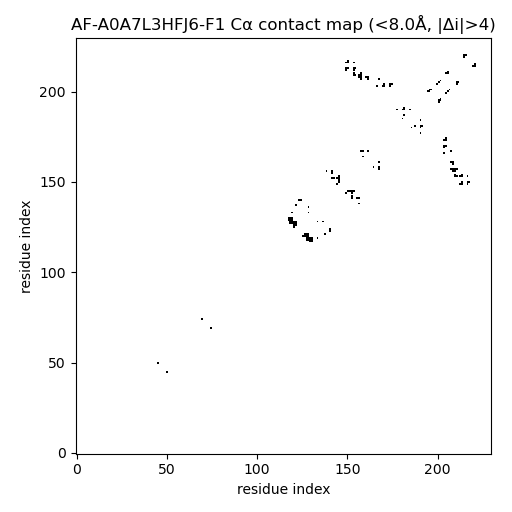3.323 2.729 -4.619 1.00 91.25 195 LYS A O 1
ATOM 1533 N N . LEU A 1 196 ? 14.084 0.830 -3.678 1.00 90.00 196 LEU A N 1
ATOM 1534 C CA . LEU A 1 196 ? 13.456 1.028 -2.360 1.00 90.00 196 LEU A CA 1
ATOM 1535 C C . LEU A 1 196 ? 13.883 2.337 -1.666 1.00 90.00 196 LEU A C 1
ATOM 1537 O O . LEU A 1 196 ? 13.129 2.887 -0.875 1.00 90.00 196 LEU A O 1
ATOM 1541 N N . GLN A 1 197 ? 15.078 2.856 -1.973 1.00 89.62 197 GLN A N 1
ATOM 1542 C CA . GLN A 1 197 ? 15.587 4.136 -1.450 1.00 89.62 197 GLN A CA 1
ATOM 1543 C C . GLN A 1 197 ? 15.027 5.370 -2.176 1.00 89.62 197 GLN A C 1
ATOM 1545 O O . GLN A 1 197 ? 15.344 6.502 -1.815 1.00 89.62 197 GLN A O 1
ATOM 1550 N N . ASN A 1 198 ? 14.239 5.190 -3.239 1.00 92.81 198 ASN A N 1
ATOM 1551 C CA . ASN A 1 198 ? 13.647 6.318 -3.944 1.00 92.81 198 ASN A CA 1
ATOM 1552 C C . ASN A 1 198 ? 12.680 7.071 -3.014 1.00 92.81 198 ASN A C 1
ATOM 1554 O O . ASN A 1 198 ? 11.771 6.462 -2.453 1.00 92.81 198 ASN A O 1
ATOM 1558 N N . LYS A 1 199 ? 12.837 8.397 -2.897 1.00 93.69 199 LYS A N 1
ATOM 1559 C CA . LYS A 1 199 ? 11.998 9.223 -2.011 1.00 93.69 199 LYS A CA 1
ATOM 1560 C C . LYS A 1 199 ? 10.503 9.064 -2.281 1.00 93.69 199 LYS A C 1
ATOM 1562 O O . LYS A 1 199 ? 9.730 8.908 -1.346 1.00 93.69 199 LYS A O 1
ATOM 1567 N N . VAL A 1 200 ? 10.102 9.046 -3.552 1.00 93.06 200 VAL A N 1
ATOM 1568 C CA . VAL A 1 200 ? 8.692 8.904 -3.940 1.00 93.06 200 VAL A CA 1
ATOM 1569 C C . VAL A 1 200 ? 8.152 7.548 -3.492 1.00 93.06 200 VAL A C 1
ATOM 1571 O O . VAL A 1 200 ? 7.047 7.478 -2.959 1.00 93.06 200 VAL A O 1
ATOM 1574 N N . PHE A 1 201 ? 8.943 6.485 -3.654 1.00 93.88 201 PHE A N 1
ATOM 1575 C CA . PHE A 1 201 ? 8.567 5.151 -3.191 1.00 93.88 201 PHE A CA 1
ATOM 1576 C C . PHE A 1 201 ? 8.436 5.104 -1.662 1.00 93.88 201 PHE A C 1
ATOM 1578 O O . PHE A 1 201 ? 7.432 4.622 -1.144 1.00 93.88 201 PHE A O 1
ATOM 1585 N N . GLN A 1 202 ? 9.407 5.646 -0.927 1.00 94.38 202 GLN A N 1
ATOM 1586 C CA . GLN A 1 202 ? 9.392 5.626 0.538 1.00 94.38 202 GLN A CA 1
ATOM 1587 C C . GLN A 1 202 ? 8.218 6.413 1.126 1.00 94.38 202 GLN A C 1
ATOM 1589 O O . GLN A 1 202 ? 7.492 5.903 1.977 1.00 94.38 202 GLN A O 1
ATOM 1594 N N . GLU A 1 203 ? 8.010 7.639 0.649 1.00 93.00 203 GLU A N 1
ATOM 1595 C CA . GLU A 1 203 ? 7.012 8.552 1.204 1.00 93.00 203 GLU A CA 1
ATOM 1596 C C . GLU A 1 203 ? 5.579 8.161 0.839 1.00 93.00 203 GLU A C 1
ATOM 1598 O O . GLU A 1 203 ? 4.670 8.395 1.636 1.00 93.00 203 GLU A O 1
ATOM 1603 N N . ARG A 1 204 ? 5.357 7.589 -0.353 1.00 93.88 204 ARG A N 1
ATOM 1604 C CA . ARG A 1 204 ? 4.002 7.316 -0.863 1.00 93.88 204 ARG A CA 1
ATOM 1605 C C . ARG A 1 204 ? 3.573 5.862 -0.762 1.00 93.88 204 ARG A C 1
ATOM 1607 O O . ARG A 1 204 ? 2.379 5.615 -0.666 1.00 93.88 204 ARG A O 1
ATOM 1614 N N . ILE A 1 205 ? 4.510 4.918 -0.827 1.00 94.31 205 ILE A N 1
ATOM 1615 C CA . ILE A 1 205 ? 4.205 3.485 -0.935 1.00 94.31 205 ILE A CA 1
ATOM 1616 C C . ILE A 1 205 ? 4.696 2.733 0.299 1.00 94.31 205 ILE A C 1
ATOM 1618 O O . ILE A 1 205 ? 3.926 2.014 0.932 1.00 94.31 205 ILE A O 1
ATOM 1622 N N . SER A 1 206 ? 5.969 2.902 0.666 1.00 92.50 206 SER A N 1
ATOM 1623 C CA . SER A 1 206 ? 6.576 2.131 1.758 1.00 92.50 206 SER A CA 1
ATOM 1624 C C . SER A 1 206 ? 5.976 2.437 3.130 1.00 92.50 206 SER A C 1
ATOM 1626 O O . SER A 1 206 ? 6.129 1.636 4.045 1.00 92.50 206 SER A O 1
ATOM 1628 N N . CYS A 1 207 ? 5.329 3.591 3.287 1.00 90.88 207 CYS A N 1
ATOM 1629 C CA . CYS A 1 207 ? 4.689 4.006 4.531 1.00 90.88 207 CYS A CA 1
ATOM 1630 C C . CYS A 1 207 ? 3.325 3.339 4.782 1.00 90.88 207 CYS A C 1
ATOM 1632 O O . CYS A 1 207 ? 2.768 3.516 5.864 1.00 90.88 207 CYS A O 1
ATOM 1634 N N . LEU A 1 208 ? 2.780 2.612 3.800 1.00 93.94 208 LEU A N 1
ATOM 1635 C CA . LEU A 1 208 ? 1.469 1.974 3.884 1.00 93.94 208 LEU A CA 1
ATOM 1636 C C . LEU A 1 208 ? 1.584 0.459 4.031 1.00 93.94 208 LEU A C 1
ATOM 1638 O O . LEU A 1 208 ? 2.415 -0.194 3.398 1.00 93.94 208 LEU A O 1
ATOM 1642 N N . GLU A 1 209 ? 0.685 -0.103 4.833 1.00 92.56 209 GLU A N 1
ATOM 1643 C CA . GLU A 1 209 ? 0.585 -1.546 5.031 1.00 92.56 209 GLU A CA 1
ATOM 1644 C C . GLU A 1 209 ? -0.053 -2.224 3.806 1.00 92.56 209 GLU A C 1
ATOM 1646 O O . GLU A 1 209 ? -0.962 -1.670 3.184 1.00 92.56 209 GLU A O 1
ATOM 1651 N N . GLY A 1 210 ? 0.437 -3.415 3.444 1.00 91.25 210 GLY A N 1
ATOM 1652 C CA . GLY A 1 210 ? -0.068 -4.219 2.321 1.00 91.25 210 GLY A CA 1
ATOM 1653 C C . GLY A 1 210 ? 0.545 -3.899 0.950 1.00 91.25 210 GLY A C 1
ATOM 1654 O O . GLY A 1 210 ? 0.445 -4.710 0.031 1.00 91.25 210 GLY A O 1
ATOM 1655 N N . THR A 1 211 ? 1.257 -2.777 0.797 1.00 94.31 211 THR A N 1
ATOM 1656 C CA . THR A 1 211 ? 1.830 -2.363 -0.501 1.00 94.31 211 THR A CA 1
ATOM 1657 C C . THR A 1 211 ? 2.905 -3.309 -1.021 1.00 94.31 211 THR A C 1
ATOM 1659 O O . THR A 1 211 ? 2.946 -3.606 -2.211 1.00 94.31 211 THR A O 1
ATOM 1662 N N . HIS A 1 212 ? 3.755 -3.829 -0.137 1.00 92.94 212 HIS A N 1
ATOM 1663 C CA . HIS A 1 212 ? 4.803 -4.779 -0.516 1.00 92.94 212 HIS A CA 1
ATOM 1664 C C . HIS A 1 212 ? 4.216 -6.103 -1.017 1.00 92.94 212 HIS A C 1
ATOM 1666 O O . HIS A 1 212 ? 4.689 -6.646 -2.012 1.00 92.94 212 HIS A O 1
ATOM 1672 N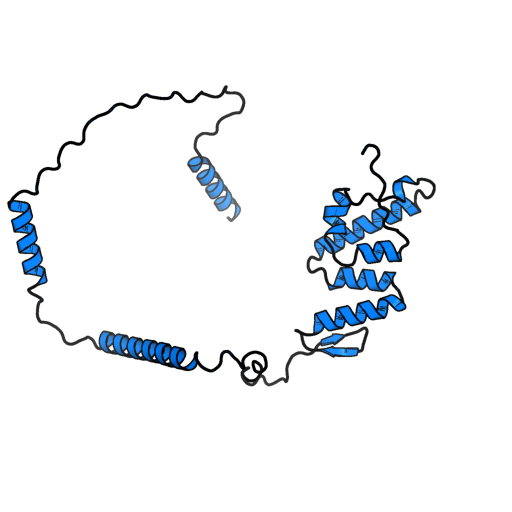 N . LYS A 1 213 ? 3.147 -6.582 -0.368 1.00 93.81 213 LYS A N 1
ATOM 1673 C CA . LYS A 1 213 ? 2.432 -7.794 -0.780 1.00 93.81 213 LYS A CA 1
ATOM 1674 C C . LYS A 1 213 ? 1.767 -7.608 -2.141 1.00 93.81 213 LYS A C 1
ATOM 1676 O O . LYS A 1 213 ? 1.855 -8.506 -2.966 1.00 93.81 213 LYS A O 1
ATOM 1681 N 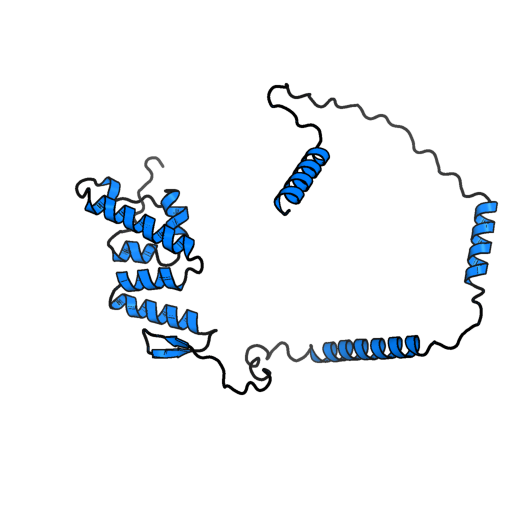N . PHE A 1 214 ? 1.222 -6.418 -2.414 1.00 95.81 214 PHE A N 1
ATOM 1682 C CA . PHE A 1 214 ? 0.692 -6.087 -3.738 1.00 95.81 214 PHE A CA 1
ATOM 1683 C C . PHE A 1 214 ? 1.771 -6.196 -4.820 1.00 95.81 214 PHE A C 1
ATOM 1685 O O . PHE A 1 214 ? 1.564 -6.869 -5.824 1.00 95.81 214 PHE A O 1
ATOM 1692 N N . PHE A 1 215 ? 2.939 -5.576 -4.617 1.00 94.81 215 PHE A N 1
ATOM 1693 C CA . PHE A 1 215 ? 4.027 -5.659 -5.596 1.00 94.81 215 PHE A CA 1
ATOM 1694 C C . PHE A 1 215 ? 4.483 -7.104 -5.817 1.00 94.81 215 PHE A C 1
ATOM 1696 O O . PHE A 1 215 ? 4.669 -7.506 -6.963 1.00 94.81 215 PHE A O 1
ATOM 1703 N N . GLN A 1 216 ? 4.582 -7.899 -4.750 1.00 93.81 216 GLN A N 1
ATOM 1704 C CA . GLN A 1 216 ? 4.899 -9.322 -4.850 1.00 93.81 216 GLN A CA 1
ATOM 1705 C C . GLN A 1 216 ? 3.830 -10.108 -5.624 1.00 93.81 216 GLN A C 1
ATOM 1707 O O . GLN A 1 216 ? 4.170 -10.911 -6.488 1.00 93.81 216 GLN A O 1
ATOM 1712 N N . ALA A 1 217 ? 2.547 -9.840 -5.370 1.00 94.25 217 ALA A N 1
ATOM 1713 C CA . ALA A 1 217 ? 1.423 -10.476 -6.053 1.00 94.25 217 ALA A CA 1
ATOM 1714 C C . ALA A 1 217 ? 1.368 -10.140 -7.554 1.00 94.25 217 ALA A C 1
ATOM 1716 O O . ALA A 1 217 ? 0.983 -10.983 -8.358 1.00 94.25 217 ALA A O 1
ATOM 1717 N N . VAL A 1 218 ? 1.792 -8.932 -7.941 1.00 93.44 218 VAL A N 1
ATOM 1718 C CA . VAL A 1 218 ? 1.882 -8.499 -9.349 1.00 93.44 218 VAL A CA 1
ATOM 1719 C C . VAL A 1 218 ? 3.152 -9.031 -10.043 1.00 93.44 218 VAL A C 1
ATOM 1721 O O . VAL A 1 218 ? 3.280 -8.927 -11.261 1.00 93.44 218 VAL A O 1
ATOM 1724 N N . GLY A 1 219 ? 4.082 -9.642 -9.299 1.00 92.50 219 GLY A N 1
ATOM 1725 C CA . GLY A 1 219 ? 5.276 -10.300 -9.844 1.00 92.50 219 GLY A CA 1
ATOM 1726 C C . GLY A 1 219 ? 6.590 -9.538 -9.654 1.00 92.50 219 GLY A C 1
ATOM 1727 O O . GLY A 1 219 ? 7.599 -9.900 -10.258 1.00 92.50 219 GLY A O 1
ATOM 1728 N N . PHE A 1 220 ? 6.621 -8.490 -8.826 1.00 94.19 220 PHE A N 1
ATOM 1729 C CA . PHE A 1 220 ? 7.885 -7.882 -8.408 1.00 94.19 220 PHE A CA 1
ATOM 1730 C C . PHE A 1 220 ? 8.570 -8.728 -7.335 1.00 94.19 220 PHE A C 1
ATOM 1732 O O . PHE A 1 220 ? 7.938 -9.248 -6.419 1.00 94.19 220 PHE A O 1
ATOM 1739 N N . GLU A 1 221 ? 9.897 -8.783 -7.392 1.00 92.81 221 GLU A N 1
ATOM 1740 C CA . GLU A 1 221 ? 10.719 -9.486 -6.411 1.00 92.81 221 GLU A CA 1
ATOM 1741 C C . GLU A 1 221 ? 11.673 -8.517 -5.715 1.00 92.81 221 GLU A C 1
ATOM 1743 O O . GLU A 1 221 ? 12.324 -7.683 -6.353 1.00 92.81 221 GLU A O 1
ATOM 1748 N N . THR A 1 222 ? 11.815 -8.666 -4.401 1.00 90.56 222 THR A N 1
ATOM 1749 C CA . THR A 1 222 ? 12.811 -7.918 -3.632 1.00 90.56 222 THR A CA 1
ATOM 1750 C C . THR A 1 222 ? 14.177 -8.570 -3.805 1.00 90.56 222 THR A C 1
ATOM 1752 O O . THR A 1 222 ? 14.374 -9.719 -3.415 1.00 90.56 222 THR A O 1
ATOM 1755 N N . LYS A 1 223 ? 15.141 -7.830 -4.361 1.00 89.19 223 LYS A N 1
ATOM 1756 C CA . LYS A 1 223 ? 16.531 -8.280 -4.514 1.00 89.19 223 LYS A CA 1
ATOM 1757 C C . LYS A 1 223 ? 17.478 -7.294 -3.849 1.00 89.19 223 LYS A C 1
ATOM 1759 O O . LYS A 1 223 ? 17.384 -6.086 -4.068 1.00 89.19 223 LYS A O 1
ATOM 1764 N N . THR A 1 224 ? 18.404 -7.814 -3.052 1.00 86.12 224 THR A N 1
ATOM 1765 C CA . THR A 1 224 ? 19.545 -7.051 -2.550 1.00 86.12 224 THR A CA 1
ATOM 1766 C C . THR A 1 224 ? 20.621 -7.054 -3.627 1.00 86.12 224 THR A C 1
ATOM 1768 O O . THR A 1 224 ? 21.091 -8.103 -4.061 1.00 86.12 224 THR A O 1
ATOM 1771 N N . LEU A 1 225 ? 20.981 -5.869 -4.112 1.00 79.94 225 LEU A N 1
ATOM 1772 C CA . LEU A 1 225 ? 22.108 -5.729 -5.026 1.00 79.94 225 LEU A CA 1
ATOM 1773 C C . LEU A 1 225 ? 23.377 -5.506 -4.198 1.00 79.94 225 LEU A C 1
ATOM 1775 O O . LEU A 1 225 ? 23.347 -4.670 -3.290 1.00 79.94 225 LEU A O 1
ATOM 1779 N N . PRO A 1 226 ? 24.477 -6.223 -4.489 1.00 77.19 226 PRO A N 1
ATOM 1780 C CA . PRO A 1 226 ? 25.757 -5.939 -3.862 1.00 77.19 226 PRO A CA 1
ATOM 1781 C C . PRO A 1 226 ? 26.173 -4.514 -4.232 1.00 77.19 226 PRO A C 1
ATOM 1783 O O . PRO A 1 226 ? 26.111 -4.114 -5.398 1.00 77.19 226 PRO A O 1
ATOM 1786 N N . VAL A 1 227 ? 26.549 -3.725 -3.228 1.00 71.19 227 VAL A N 1
ATOM 1787 C CA . VAL A 1 227 ? 27.074 -2.376 -3.445 1.00 71.19 227 VAL A CA 1
ATOM 1788 C C . VAL A 1 227 ? 28.457 -2.537 -4.085 1.00 71.19 227 VAL A C 1
ATOM 1790 O O . VAL A 1 227 ? 29.302 -3.206 -3.492 1.00 71.19 227 VAL A O 1
ATOM 1793 N N . PRO A 1 228 ? 28.723 -1.981 -5.279 1.00 50.84 228 PRO A N 1
ATOM 1794 C CA . PRO A 1 228 ? 30.064 -2.029 -5.842 1.00 50.84 228 PRO A CA 1
ATOM 1795 C C . PRO A 1 228 ? 30.983 -1.165 -4.967 1.00 50.84 228 PRO A C 1
ATOM 1797 O O . PRO A 1 228 ? 30.804 0.052 -4.927 1.00 50.84 228 PRO A O 1
ATOM 1800 N N . GLY A 1 229 ? 31.941 -1.783 -4.267 1.00 59.28 229 GLY A N 1
ATOM 1801 C CA . GLY A 1 229 ? 33.007 -1.070 -3.550 1.00 59.28 229 GLY A CA 1
ATOM 1802 C C . GLY A 1 229 ? 33.041 -1.226 -2.027 1.00 59.28 229 GLY A C 1
ATOM 1803 O O . GLY A 1 229 ? 33.267 -0.230 -1.340 1.00 59.28 229 GLY A O 1
ATOM 1804 N N . GLN A 1 230 ? 32.859 -2.442 -1.504 1.00 41.31 230 GLN A N 1
ATOM 1805 C CA . GLN A 1 230 ? 33.325 -2.802 -0.161 1.00 41.31 230 GLN A CA 1
ATOM 1806 C C . GLN A 1 230 ? 34.304 -3.969 -0.242 1.00 41.31 230 GLN A C 1
ATOM 1808 O O . GLN A 1 230 ? 34.046 -4.874 -1.069 1.00 41.31 230 GLN A O 1
#

pLDDT: mean 75.48, std 18.33, range [36.69, 96.38]

Radius of gyration: 37.27 Å; Cα contacts (8 Å, |Δi|>4): 90; chains: 1; bounding box: 69×70×92 Å

InterPro domains:
  IPR018997 PUB domain [PF09409] (165-224)
  IPR036339 PUB-like domain superfamily [SSF143503] (144-221)
  IPR042774 UBXN6, PUB domain [cd10460] (155-226)

Sequence (230 aa):
MRKFFQEIKADLKFKTAGPGQKLSEPSRAPKEKPKAELAPKPRQAPTDEAQRAAAAALARLELKPKGKAPSSQEAIKNQVRKELMAEAAASEKGLSMEEKVREEQEEEGAAAASVSGVYFICPLTGAVVRKDQKEKQLREAIQAYYSVDPVAASIMEIHTFNKDREKVRMCVETMGKYLDNIYLHPEEEKYRKIKLQNKVFQERISCLEGTHKFFQAVGFETKTLPVPGQ

Secondary structure (DSSP, 8-state):
-HHHHHHHHHHHHHHHT-SPPPTTS------PPPP---PPPPPPPPPHHHHHHHHHHHHHHHS-----PPPHHHHHHHHHHHHHHHHHHHHHHTTTSSTTTTTS--SS-S---SSS---EE-TTT--EE-TTTHHHHHHHHHHHHTTT-HHHHHHHHHHHH---HHHHHHHHHHHHHHHHHHHH-TT-GGGG---TT-HHHIIIIITSTTHHHHHHHHT----PPPPS--

Nearest PDB structures (foldseek):
  8fcr-assembly1_G  TM=6.920E-01  e=7.783E-14  Homo sapiens
  8fcq-assembly1_G  TM=8.007E-01  e=5.529E-12  Homo sapiens
  6sap-assembly1_A  TM=9.126E-01  e=3.303E-07  Homo sapiens

Organism: NCBI:txid245048

Solvent-accessible surface area (backbone atoms only — not comparable to full-atom values): 14726 Å² total; per-residue (Å²): 115,74,67,60,60,49,53,55,55,50,53,52,52,55,65,73,69,50,90,81,84,65,96,88,62,85,83,81,76,87,77,86,77,83,90,77,91,75,82,86,78,82,82,81,77,84,52,71,68,60,53,52,51,50,53,54,52,52,56,57,66,72,60,66,80,89,80,74,81,78,53,71,66,55,56,50,51,52,49,54,52,50,51,56,53,49,52,52,55,53,57,59,72,60,65,82,80,52,89,84,67,76,88,80,75,92,82,86,80,74,77,89,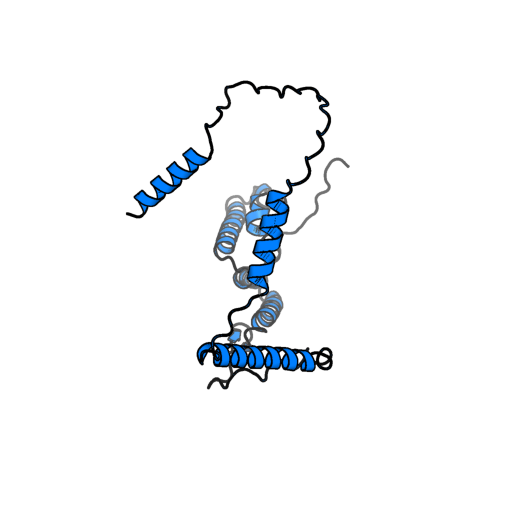59,99,56,102,70,77,73,44,69,39,91,90,77,66,49,78,35,45,76,88,50,41,62,60,53,48,51,53,51,40,59,60,40,37,80,79,39,40,48,62,26,19,51,50,39,32,70,64,75,46,85,55,63,68,55,49,50,52,23,53,54,52,52,48,51,48,53,48,46,32,70,77,38,68,89,45,65,72,55,79,54,82,62,79,85,36,65,69,45,38,72,42,37,67,74,45,62,39,45,69,53,29,43,44,53,76,67,51,78,94,74,88,74,82,72,92,88,124